Protein AF-A0A2T0QIM7-F1 (afdb_monomer_lite)

Foldseek 3Di:
DVVVVVVVVVCVVVVVVVVVCVVPPVLLVLLLLLLVLLLLLLVLLDDPDPPPDLPVVPVSVVSLVVSVVSLVVSVVVLVVQCPDPVCVVDPCVVSSVLSVQSSVLSVQLSVLSVQLSVLCVVCVPPDDPLLVVLLNVLSVVLSVLSNQLSVLSNDVVRFRDQGDQDDRPPPPQDPSSVSNVVSSNSSSVSSNSNDTDDPPDPPPPPPDPPDDD

Sequence (213 aa):
RDRLVGILLGVGVATFVQMSFWREGEGDVLRQKLATMLRAIAAQLRAPEVGSDERDVLPYAQRQLQAWAVLADCEATLSRVALEPGWQEAEQSQLTLHAQTVLAQGREIMLAGDALHKALVAQAGSSSPQAVGAARAAQVEAYAEVNRYADELAVSPPEAHAPQLIGIAAQAVEPADQPLIVAAEDLSRQVAGLPDWRIEAPVTTSSSQAVRT

Structure (mmCIF, N/CA/C/O backbone):
data_AF-A0A2T0QIM7-F1
#
_entry.id   AF-A0A2T0QIM7-F1
#
loop_
_atom_site.group_PDB
_atom_site.id
_atom_site.type_symbol
_atom_site.label_atom_id
_atom_site.label_alt_id
_atom_site.label_comp_id
_atom_site.label_asym_id
_atom_site.label_entity_id
_atom_site.label_seq_id
_atom_site.pdbx_PDB_ins_code
_atom_site.Cartn_x
_atom_site.Cartn_y
_atom_site.Cartn_z
_atom_site.occupancy
_atom_site.B_iso_or_equiv
_atom_site.auth_seq_id
_atom_site.auth_comp_id
_atom_site.auth_asym_id
_atom_site.auth_atom_id
_atom_site.pdbx_PDB_model_num
ATOM 1 N N . ARG A 1 1 ? 37.309 -4.282 -46.871 1.00 53.34 1 ARG A N 1
ATOM 2 C CA . ARG A 1 1 ? 36.735 -5.318 -45.979 1.00 53.34 1 ARG A CA 1
ATOM 3 C C . ARG A 1 1 ? 36.927 -4.955 -44.505 1.00 53.34 1 ARG A C 1
ATOM 5 O O . ARG A 1 1 ? 35.949 -4.996 -43.777 1.00 53.34 1 ARG A O 1
ATOM 12 N N . ASP A 1 2 ? 38.102 -4.472 -44.092 1.00 54.69 2 ASP A N 1
ATOM 13 C CA . ASP A 1 2 ? 38.390 -4.196 -42.667 1.00 54.69 2 ASP A CA 1
ATOM 14 C C . ASP A 1 2 ? 37.615 -3.018 -42.050 1.00 54.69 2 ASP A C 1
ATOM 16 O O . ASP A 1 2 ? 37.349 -3.009 -40.854 1.00 54.69 2 ASP A O 1
ATOM 20 N N . ARG A 1 3 ? 37.148 -2.055 -42.856 1.00 45.59 3 ARG A N 1
ATOM 21 C CA . ARG A 1 3 ? 36.317 -0.938 -42.359 1.00 45.59 3 ARG A CA 1
ATOM 22 C C . ARG A 1 3 ? 34.852 -1.310 -42.102 1.00 45.59 3 ARG A C 1
ATOM 24 O O . ARG A 1 3 ? 34.207 -0.687 -41.272 1.00 45.59 3 ARG A O 1
ATOM 31 N N . LEU A 1 4 ? 34.343 -2.340 -42.782 1.00 52.44 4 LEU A N 1
ATOM 32 C CA . LEU A 1 4 ? 32.974 -2.843 -42.600 1.00 52.44 4 LEU A CA 1
ATOM 33 C C . LEU A 1 4 ? 32.842 -3.655 -41.305 1.00 52.44 4 LEU A C 1
ATOM 35 O O . LEU A 1 4 ? 31.833 -3.551 -40.617 1.00 52.44 4 LEU A O 1
ATOM 39 N N . VAL A 1 5 ? 33.890 -4.404 -40.942 1.00 53.31 5 VAL A N 1
ATOM 40 C CA . VAL A 1 5 ? 33.940 -5.176 -39.690 1.00 53.31 5 VAL A CA 1
ATOM 41 C C . VAL A 1 5 ? 34.004 -4.243 -38.478 1.00 53.31 5 VAL A C 1
ATOM 43 O O . VAL A 1 5 ? 33.324 -4.498 -37.494 1.00 53.31 5 VAL A O 1
ATOM 46 N N . GLY A 1 6 ? 34.729 -3.120 -38.569 1.00 48.94 6 GLY A N 1
ATOM 47 C CA . GLY A 1 6 ? 34.763 -2.108 -37.506 1.00 48.94 6 GLY A CA 1
ATOM 48 C C . GLY A 1 6 ? 33.415 -1.418 -37.260 1.00 48.94 6 GLY A C 1
A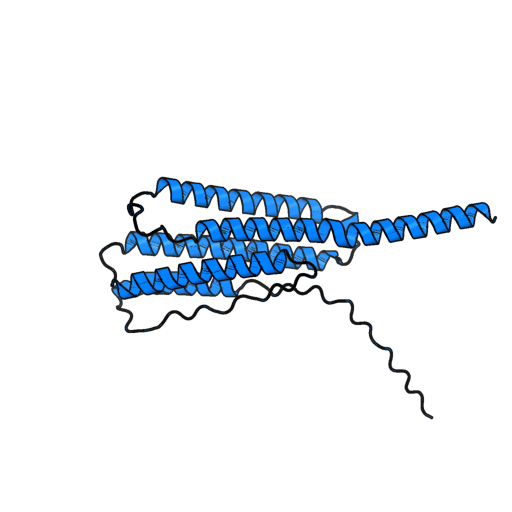TOM 49 O O . GLY A 1 6 ? 33.078 -1.140 -36.115 1.00 48.94 6 GLY A O 1
ATOM 50 N N . ILE A 1 7 ? 32.613 -1.198 -38.308 1.00 57.47 7 ILE A N 1
ATOM 51 C CA . ILE A 1 7 ? 31.260 -0.632 -38.173 1.00 57.47 7 ILE A CA 1
ATOM 52 C C . ILE A 1 7 ? 30.297 -1.675 -37.599 1.00 57.47 7 ILE A C 1
ATOM 54 O O . ILE A 1 7 ? 29.549 -1.354 -36.687 1.00 57.47 7 ILE A O 1
ATOM 58 N N . LEU A 1 8 ? 30.343 -2.929 -38.061 1.00 53.31 8 LEU A N 1
ATOM 59 C CA . LEU A 1 8 ? 29.499 -3.999 -37.514 1.00 53.31 8 LEU A CA 1
ATOM 60 C C . LEU A 1 8 ? 29.830 -4.318 -36.050 1.00 53.31 8 LEU A C 1
ATOM 62 O O . LEU A 1 8 ? 28.924 -4.541 -35.255 1.00 53.31 8 LEU A O 1
ATOM 66 N N . LEU A 1 9 ? 31.111 -4.292 -35.676 1.00 54.75 9 LEU A N 1
ATOM 67 C CA . LEU A 1 9 ? 31.553 -4.513 -34.299 1.00 54.75 9 LEU A CA 1
ATOM 68 C C . LEU A 1 9 ? 31.255 -3.293 -33.414 1.00 54.75 9 LEU A C 1
ATOM 70 O O . LEU A 1 9 ? 30.855 -3.459 -32.269 1.00 54.75 9 LEU A O 1
ATOM 74 N N . GLY A 1 10 ? 31.349 -2.077 -33.962 1.00 48.72 10 GLY A N 1
ATOM 75 C CA . GLY A 1 10 ? 30.918 -0.848 -33.293 1.00 48.72 10 GLY A CA 1
ATOM 76 C C . GLY A 1 10 ? 29.405 -0.780 -33.073 1.00 48.72 10 GLY A C 1
ATOM 77 O O . GLY A 1 10 ? 28.980 -0.399 -31.990 1.00 48.72 10 GLY A O 1
ATOM 78 N N . VAL A 1 11 ? 28.596 -1.213 -34.047 1.00 58.47 11 VAL A N 1
ATOM 79 C CA . VAL A 1 11 ? 27.138 -1.349 -33.902 1.00 58.47 11 VAL A CA 1
ATOM 80 C C . VAL A 1 11 ? 26.813 -2.454 -32.901 1.00 58.47 11 VAL A C 1
ATOM 82 O O . VAL A 1 11 ? 26.030 -2.212 -32.001 1.00 58.47 11 VAL A O 1
ATOM 85 N N . GLY A 1 12 ? 27.471 -3.615 -32.959 1.00 48.66 12 GLY A N 1
ATOM 86 C CA . GLY A 1 12 ? 27.267 -4.690 -31.983 1.00 48.66 12 GLY A CA 1
ATOM 87 C C . GLY A 1 12 ? 27.589 -4.269 -30.546 1.00 48.66 12 GLY A C 1
ATOM 88 O O . GLY A 1 12 ? 26.797 -4.524 -29.647 1.00 48.66 12 GLY A O 1
ATOM 89 N N . VAL A 1 13 ? 28.705 -3.566 -30.325 1.00 53.03 13 VAL A N 1
ATOM 90 C CA . VAL A 1 13 ? 29.086 -3.050 -28.999 1.00 53.03 13 VAL A CA 1
ATOM 91 C C . VAL A 1 13 ? 28.184 -1.892 -28.569 1.00 53.03 13 VAL A C 1
ATOM 93 O O . VAL A 1 13 ? 27.790 -1.849 -27.410 1.00 53.03 13 VAL A O 1
ATOM 96 N N . ALA A 1 14 ? 27.798 -0.986 -29.471 1.00 51.44 14 ALA A N 1
ATOM 97 C CA . ALA A 1 14 ? 26.870 0.098 -29.155 1.00 51.44 14 ALA A CA 1
ATOM 98 C C . ALA A 1 14 ? 25.470 -0.431 -28.825 1.00 51.44 14 ALA A C 1
ATOM 100 O O . ALA A 1 14 ? 24.891 0.024 -27.850 1.00 51.44 14 ALA A O 1
ATOM 101 N N . THR A 1 15 ? 24.964 -1.426 -29.560 1.00 50.41 15 THR A N 1
ATOM 102 C CA . THR A 1 15 ? 23.695 -2.112 -29.277 1.00 50.41 15 THR A CA 1
ATOM 103 C C . THR A 1 15 ? 23.776 -2.925 -27.988 1.00 50.41 15 THR A C 1
ATOM 105 O O . THR A 1 15 ? 22.819 -2.926 -27.226 1.00 50.41 15 THR A O 1
ATOM 108 N N . PHE A 1 16 ? 24.916 -3.550 -27.680 1.00 49.59 16 PHE A N 1
ATOM 109 C CA . PHE A 1 16 ? 25.125 -4.257 -26.412 1.00 49.59 16 PHE A CA 1
ATOM 110 C C . PHE A 1 16 ? 25.183 -3.290 -25.220 1.00 49.59 16 PHE A C 1
ATOM 112 O O . PHE A 1 16 ? 24.566 -3.538 -24.192 1.00 49.59 16 PHE A O 1
ATOM 119 N N . VAL A 1 17 ? 25.855 -2.144 -25.367 1.00 51.44 17 VAL A N 1
ATOM 120 C CA . VAL A 1 17 ? 25.883 -1.076 -24.354 1.00 51.44 17 VAL A CA 1
ATOM 121 C C . VAL A 1 17 ? 24.509 -0.419 -24.213 1.00 51.44 17 VAL A C 1
ATOM 123 O O . VAL A 1 17 ? 24.096 -0.163 -23.089 1.00 51.44 17 VAL A O 1
ATOM 126 N N . GLN A 1 18 ? 23.774 -0.199 -25.309 1.00 40.97 18 GLN A N 1
ATOM 127 C CA . GLN A 1 18 ? 22.394 0.295 -25.269 1.00 40.97 18 GLN A CA 1
ATOM 128 C C . GLN A 1 18 ? 21.465 -0.706 -24.585 1.00 40.97 18 GLN A C 1
ATOM 130 O O . GLN A 1 18 ? 20.718 -0.301 -23.710 1.00 40.97 18 GLN A O 1
ATOM 135 N N . MET A 1 19 ? 21.548 -2.000 -24.899 1.00 45.31 19 MET A N 1
ATOM 136 C CA . MET A 1 19 ? 20.750 -3.036 -24.233 1.00 45.31 19 MET A CA 1
ATOM 137 C C . MET A 1 19 ? 21.086 -3.173 -22.745 1.00 45.31 19 MET A C 1
ATOM 139 O O . MET A 1 19 ? 20.172 -3.367 -21.950 1.00 45.31 19 MET A O 1
ATOM 143 N N . SER A 1 20 ? 22.356 -3.040 -22.350 1.00 43.09 20 SER A N 1
ATOM 144 C CA . SER A 1 20 ? 22.755 -3.107 -20.938 1.00 43.09 20 SER A CA 1
ATOM 145 C C . SER A 1 20 ? 22.372 -1.841 -20.161 1.00 43.09 20 SER A C 1
ATOM 147 O O . SER A 1 20 ? 21.786 -1.941 -19.093 1.00 43.09 20 SER A O 1
ATOM 149 N N . PHE A 1 21 ? 22.582 -0.637 -20.709 1.00 42.34 21 PHE A N 1
ATOM 150 C CA . PHE A 1 21 ? 22.155 0.606 -20.044 1.00 42.34 21 PHE A CA 1
ATOM 151 C C . PHE A 1 21 ? 20.626 0.799 -20.026 1.00 42.34 21 PHE A C 1
ATOM 153 O O . PHE A 1 21 ? 20.114 1.454 -19.121 1.00 42.34 21 PHE A O 1
ATOM 160 N N . TRP A 1 22 ? 19.890 0.218 -20.982 1.00 44.47 22 TRP A N 1
ATOM 161 C CA . TRP A 1 22 ? 18.420 0.215 -21.010 1.00 44.47 22 TRP A CA 1
ATOM 162 C C . TRP A 1 22 ? 17.822 -0.863 -20.083 1.00 44.47 22 TRP A C 1
ATOM 164 O O . TRP A 1 22 ? 16.763 -0.635 -19.501 1.00 44.47 22 TRP A O 1
ATOM 174 N N . ARG A 1 23 ? 18.529 -1.992 -19.867 1.00 48.59 23 ARG A N 1
ATOM 175 C CA . ARG A 1 23 ? 18.193 -3.034 -18.866 1.00 48.59 23 ARG A CA 1
ATOM 176 C C . ARG A 1 23 ? 18.233 -2.510 -17.430 1.00 48.59 23 ARG A C 1
ATOM 178 O O . ARG A 1 23 ? 17.321 -2.809 -16.668 1.00 48.59 23 ARG A O 1
ATOM 185 N N . GLU A 1 24 ? 19.261 -1.745 -17.061 1.00 49.16 24 GLU A N 1
ATOM 186 C CA . GLU A 1 24 ? 19.384 -1.187 -15.706 1.00 49.16 24 GLU A CA 1
ATOM 187 C C . GLU A 1 24 ? 18.571 0.112 -15.507 1.00 49.16 24 GLU A C 1
ATOM 189 O O . GLU A 1 24 ? 18.096 0.375 -14.409 1.00 49.16 24 GLU A O 1
ATOM 194 N N . GLY A 1 25 ? 18.381 0.937 -16.545 1.00 53.25 25 GLY A N 1
ATOM 195 C CA . GLY A 1 25 ? 17.814 2.285 -16.393 1.00 53.25 25 GLY A CA 1
ATOM 196 C C . GLY A 1 25 ? 16.287 2.361 -16.260 1.00 53.25 25 GLY A C 1
ATOM 197 O O . GLY A 1 25 ? 15.783 3.093 -15.410 1.00 53.25 25 GLY A O 1
ATOM 198 N N . GLU A 1 26 ? 15.526 1.634 -17.084 1.00 54.19 26 GLU A N 1
ATOM 199 C CA . GLU A 1 26 ? 14.057 1.779 -17.124 1.00 54.19 26 GLU A CA 1
ATOM 200 C C . GLU A 1 26 ? 13.321 0.869 -16.138 1.00 54.19 26 GLU A C 1
ATOM 202 O O . GLU A 1 26 ? 12.303 1.274 -15.569 1.00 54.19 26 GLU A O 1
ATOM 207 N N . GLY A 1 27 ? 13.865 -0.321 -15.863 1.00 58.81 27 GLY A N 1
ATOM 208 C CA . GLY A 1 27 ? 13.376 -1.187 -14.791 1.00 58.81 27 GLY A CA 1
ATOM 209 C C . GLY A 1 27 ? 13.450 -0.485 -13.435 1.00 58.81 27 GLY A C 1
ATOM 210 O O . GLY A 1 27 ? 12.479 -0.495 -12.682 1.00 58.81 27 GLY A O 1
ATOM 211 N N . ASP A 1 28 ? 14.555 0.211 -13.160 1.00 64.88 28 ASP A N 1
ATOM 212 C CA . ASP A 1 28 ? 14.746 0.998 -11.939 1.00 64.88 28 ASP A CA 1
ATOM 213 C C . ASP A 1 28 ? 13.757 2.176 -11.858 1.00 64.88 28 ASP A C 1
ATOM 215 O O . ASP A 1 28 ? 13.189 2.436 -10.796 1.00 64.88 28 ASP A O 1
ATOM 219 N N . VAL A 1 29 ? 13.460 2.843 -12.981 1.00 69.75 29 VAL A N 1
ATOM 220 C CA . VAL A 1 29 ? 12.447 3.915 -13.042 1.00 69.75 29 VAL A CA 1
ATOM 221 C C . VAL A 1 29 ? 11.037 3.379 -12.779 1.00 69.75 29 VAL A C 1
ATOM 223 O O . VAL A 1 29 ? 10.271 4.009 -12.041 1.00 69.75 29 VAL A O 1
ATOM 226 N N . LEU A 1 30 ? 10.682 2.216 -13.336 1.00 70.94 30 LEU A N 1
ATOM 227 C CA . LEU A 1 30 ? 9.398 1.567 -13.068 1.00 70.94 30 LEU A CA 1
ATOM 228 C C . LEU A 1 30 ? 9.294 1.154 -11.594 1.00 70.94 30 LEU A C 1
ATOM 230 O O . LEU A 1 30 ? 8.288 1.460 -10.953 1.00 70.94 30 LEU A O 1
ATOM 234 N N . ARG A 1 31 ? 10.343 0.544 -11.024 1.00 73.50 31 ARG A N 1
ATOM 235 C CA . ARG A 1 31 ? 10.396 0.192 -9.594 1.00 73.50 31 ARG A CA 1
ATOM 236 C C . ARG A 1 31 ? 10.256 1.423 -8.702 1.00 73.50 31 ARG A C 1
ATOM 238 O O . ARG A 1 31 ? 9.455 1.412 -7.772 1.00 73.50 31 ARG A O 1
ATOM 245 N N . GLN A 1 32 ? 10.941 2.519 -9.023 1.00 76.62 32 GLN A N 1
ATOM 246 C CA . GLN A 1 32 ? 10.846 3.768 -8.265 1.00 76.62 32 GLN A CA 1
ATOM 247 C C . GLN A 1 32 ? 9.443 4.391 -8.333 1.00 76.62 32 GLN A C 1
ATOM 249 O O . GLN A 1 32 ? 8.957 4.956 -7.344 1.00 76.62 32 GLN A O 1
ATOM 254 N N . LYS A 1 33 ? 8.761 4.266 -9.479 1.00 76.62 33 LYS A N 1
ATOM 255 C CA . LYS A 1 33 ? 7.355 4.667 -9.628 1.00 76.62 33 LYS A CA 1
ATOM 256 C C . LYS A 1 33 ? 6.428 3.801 -8.776 1.00 76.62 33 LYS A C 1
ATOM 258 O O . LYS A 1 33 ? 5.606 4.354 -8.048 1.00 76.62 33 LYS A O 1
ATOM 263 N N . LEU A 1 34 ? 6.604 2.479 -8.793 1.00 76.50 34 LEU A N 1
ATOM 264 C CA . LEU A 1 34 ? 5.839 1.560 -7.943 1.00 76.50 34 LEU A CA 1
ATOM 265 C C . LEU A 1 34 ? 6.066 1.845 -6.451 1.00 76.50 34 LEU A C 1
ATOM 267 O O . LEU A 1 34 ? 5.108 1.947 -5.691 1.00 76.50 34 LEU A O 1
ATOM 271 N N . ALA A 1 35 ? 7.311 2.069 -6.033 1.00 82.06 35 ALA A N 1
ATOM 272 C CA . ALA A 1 35 ? 7.638 2.433 -4.658 1.00 82.06 35 ALA A CA 1
ATOM 273 C C . ALA A 1 35 ? 6.985 3.764 -4.245 1.00 82.06 35 ALA A C 1
ATOM 275 O O . ALA A 1 35 ? 6.444 3.891 -3.149 1.00 82.06 35 ALA A O 1
ATOM 276 N N . THR A 1 36 ? 6.989 4.768 -5.126 1.00 80.12 36 THR A N 1
ATOM 277 C CA . THR A 1 36 ? 6.294 6.046 -4.884 1.00 80.12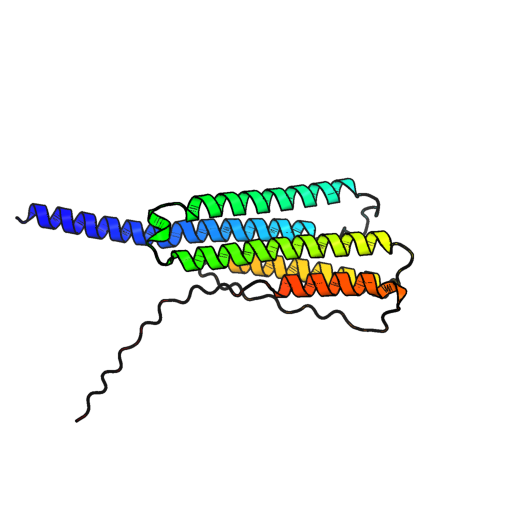 36 THR A CA 1
ATOM 278 C C . THR A 1 36 ? 4.784 5.856 -4.719 1.00 80.12 36 THR A C 1
ATOM 280 O O . THR A 1 36 ? 4.185 6.445 -3.820 1.00 80.12 36 THR A O 1
ATOM 283 N N . MET A 1 37 ? 4.172 5.007 -5.543 1.00 83.31 37 MET A N 1
ATOM 284 C CA . MET A 1 37 ? 2.753 4.664 -5.445 1.00 83.31 37 MET A CA 1
ATOM 285 C C . MET A 1 37 ? 2.424 3.962 -4.124 1.00 83.31 37 MET A C 1
ATOM 287 O O . MET A 1 37 ? 1.493 4.368 -3.435 1.00 83.31 37 MET A O 1
ATOM 291 N N . LEU A 1 38 ? 3.223 2.971 -3.722 1.00 79.88 38 LEU A N 1
ATOM 292 C CA . LEU A 1 38 ? 3.041 2.270 -2.451 1.00 79.88 38 LEU A CA 1
ATOM 293 C C . LEU A 1 38 ? 3.195 3.208 -1.250 1.00 79.88 38 LEU A C 1
ATOM 295 O O . LEU A 1 38 ? 2.400 3.132 -0.318 1.00 79.88 38 LEU A O 1
ATOM 299 N N . ARG A 1 39 ? 4.134 4.164 -1.293 1.00 80.38 39 ARG A N 1
ATOM 300 C CA . ARG A 1 39 ? 4.240 5.216 -0.266 1.00 80.38 39 ARG A CA 1
ATOM 301 C C . ARG A 1 39 ? 3.000 6.112 -0.221 1.00 80.38 39 ARG A C 1
ATOM 303 O O . ARG A 1 39 ? 2.573 6.498 0.865 1.00 80.38 39 ARG A O 1
ATOM 310 N N . ALA A 1 40 ? 2.396 6.428 -1.368 1.00 75.56 40 ALA A N 1
ATOM 311 C CA . ALA A 1 40 ? 1.140 7.179 -1.413 1.00 75.56 40 ALA A CA 1
ATOM 312 C C . ALA A 1 40 ? -0.029 6.378 -0.805 1.00 75.56 40 ALA A C 1
ATOM 314 O O . ALA A 1 40 ? -0.820 6.938 -0.046 1.00 75.56 40 ALA A O 1
ATOM 315 N N . ILE A 1 41 ? -0.093 5.068 -1.069 1.00 78.06 41 ILE A N 1
ATOM 316 C CA . ILE A 1 41 ? -1.070 4.153 -0.459 1.00 78.06 41 ILE A CA 1
ATOM 317 C C . ILE A 1 41 ? -0.848 4.068 1.058 1.00 78.06 41 ILE A C 1
ATOM 319 O O . ILE A 1 41 ? -1.787 4.245 1.833 1.00 78.06 41 ILE A O 1
ATOM 323 N N . ALA A 1 42 ? 0.395 3.894 1.513 1.00 78.94 42 ALA A N 1
ATOM 324 C CA . ALA A 1 42 ? 0.720 3.893 2.936 1.00 78.94 42 ALA A CA 1
ATOM 325 C C . ALA A 1 42 ? 0.314 5.222 3.600 1.00 78.94 42 ALA A C 1
ATOM 327 O O . ALA A 1 42 ? -0.337 5.226 4.640 1.00 78.94 42 ALA A O 1
ATOM 328 N N . ALA A 1 43 ? 0.588 6.371 2.979 1.00 76.75 43 ALA A N 1
ATOM 329 C CA . ALA A 1 43 ? 0.180 7.671 3.515 1.00 76.75 43 ALA A CA 1
ATOM 330 C C . ALA A 1 43 ? -1.346 7.810 3.724 1.00 76.75 43 ALA A C 1
ATOM 332 O O . ALA A 1 43 ? -1.773 8.567 4.603 1.00 76.75 43 ALA A O 1
ATOM 333 N N . GLN A 1 44 ? -2.164 7.071 2.963 1.00 74.44 44 GLN A N 1
ATOM 334 C CA . GLN A 1 44 ? -3.610 6.964 3.180 1.00 74.44 44 GLN A CA 1
ATOM 335 C C . GLN A 1 44 ? -3.956 6.071 4.383 1.00 74.44 44 GLN A C 1
ATOM 337 O O . GLN A 1 44 ? -4.876 6.397 5.131 1.00 74.44 44 GLN A O 1
ATOM 342 N N . LEU A 1 45 ? -3.215 4.978 4.592 1.00 73.19 45 LEU A N 1
ATOM 343 C CA . LEU A 1 45 ? -3.372 4.084 5.747 1.00 73.19 45 LEU A CA 1
ATOM 344 C C . LEU A 1 45 ? -2.907 4.716 7.065 1.00 73.19 45 LEU A C 1
ATOM 346 O O . LEU A 1 45 ? -3.215 4.191 8.129 1.00 73.19 45 LEU A O 1
ATOM 350 N N . ARG A 1 46 ? -2.177 5.838 7.026 1.00 74.88 46 ARG A N 1
ATOM 351 C CA . ARG A 1 46 ? -1.695 6.516 8.233 1.00 74.88 46 ARG A CA 1
ATOM 352 C C . ARG A 1 46 ? -2.859 6.882 9.160 1.00 74.88 46 ARG A C 1
ATOM 354 O O . ARG A 1 46 ? -3.689 7.732 8.821 1.00 74.88 46 ARG A O 1
ATOM 361 N N . ALA A 1 47 ? -2.854 6.285 10.351 1.00 62.97 47 ALA A N 1
ATOM 362 C CA . ALA A 1 47 ? -3.803 6.591 11.411 1.00 62.97 47 ALA A CA 1
ATOM 363 C C . ALA A 1 47 ? -3.792 8.101 11.739 1.00 62.97 47 ALA A C 1
ATOM 365 O O . ALA A 1 47 ? -2.718 8.713 11.736 1.00 62.97 47 ALA A O 1
ATOM 366 N N . PRO A 1 48 ? -4.953 8.721 12.027 1.00 60.41 48 PRO A N 1
ATOM 367 C CA . PRO A 1 48 ? -4.998 10.103 12.488 1.00 60.41 48 PRO A CA 1
ATOM 368 C C . PRO A 1 48 ? -4.183 10.249 13.781 1.00 60.41 48 PRO A C 1
ATOM 370 O O . PRO A 1 48 ? -4.352 9.458 14.716 1.00 60.41 48 PRO A O 1
ATOM 373 N N . GLU A 1 49 ? -3.291 11.242 13.817 1.00 53.03 49 GLU A N 1
ATOM 374 C CA . GLU A 1 49 ? -2.508 11.584 15.006 1.00 53.03 49 GLU A CA 1
ATOM 375 C C . GLU A 1 49 ? -3.460 11.872 16.177 1.00 53.03 49 GLU A C 1
ATOM 377 O O . GLU A 1 49 ? -4.512 12.496 16.009 1.00 53.03 49 GLU A O 1
ATOM 382 N N . VAL A 1 50 ? -3.107 11.397 17.372 1.00 43.25 50 VAL A N 1
ATOM 383 C CA . VAL A 1 50 ? -3.912 11.576 18.587 1.00 43.25 50 VAL A CA 1
ATOM 384 C C . VAL A 1 50 ? -4.061 13.079 18.861 1.00 43.25 50 VAL A C 1
ATOM 386 O O . VAL A 1 50 ? -3.127 13.720 19.334 1.00 43.25 50 VAL A O 1
ATOM 389 N N . GLY A 1 51 ? -5.222 13.648 18.519 1.00 47.69 51 GLY A N 1
ATOM 390 C CA . GLY A 1 51 ? -5.511 15.082 18.643 1.00 47.69 51 GLY A CA 1
ATOM 391 C C . GLY A 1 51 ? -6.159 15.731 17.414 1.00 47.69 51 GLY A C 1
ATOM 392 O O . GLY A 1 51 ? -6.658 16.847 17.537 1.00 47.69 51 GLY A O 1
ATOM 393 N N . SER A 1 52 ? -6.202 15.064 16.254 1.00 49.62 52 SER A N 1
ATOM 394 C CA . SER A 1 52 ? -7.066 15.495 15.146 1.00 49.62 52 SER A CA 1
ATOM 395 C C . SER A 1 52 ? -8.510 15.101 15.450 1.00 49.62 52 SER A C 1
ATOM 397 O O . SER A 1 52 ? -8.782 13.920 15.674 1.00 49.62 52 SER A O 1
ATOM 399 N N . ASP A 1 53 ? -9.414 16.078 15.480 1.00 47.88 53 ASP A N 1
ATOM 400 C CA . ASP A 1 53 ? -10.842 15.867 15.725 1.00 47.88 53 ASP A CA 1
ATOM 401 C C . ASP A 1 53 ? -11.368 14.808 14.729 1.00 47.88 53 ASP A C 1
ATOM 403 O O . ASP A 1 53 ? -11.104 14.902 13.529 1.00 47.88 53 ASP A O 1
ATOM 407 N N . GLU A 1 54 ? -12.114 13.797 15.196 1.00 51.59 54 GLU A N 1
ATOM 408 C CA . GLU A 1 54 ? -12.663 12.675 14.391 1.00 51.59 54 GLU A CA 1
ATOM 409 C C . GLU A 1 54 ? -13.584 13.121 13.228 1.00 51.59 54 GLU A C 1
ATOM 411 O O . GLU A 1 54 ? -14.140 12.302 12.499 1.00 51.59 54 GLU A O 1
ATOM 416 N N . ARG A 1 55 ? -13.746 14.434 13.032 1.00 50.72 55 ARG A N 1
ATOM 417 C CA . ARG A 1 55 ? -14.611 15.094 12.051 1.00 50.72 55 ARG A CA 1
ATOM 418 C C . ARG A 1 55 ? -13.889 15.613 10.810 1.00 50.72 55 ARG A C 1
ATOM 420 O O . ARG A 1 55 ? -14.543 16.153 9.918 1.00 50.72 55 ARG A O 1
ATOM 427 N N . ASP A 1 56 ? -12.583 15.406 10.694 1.00 56.78 56 ASP A N 1
ATOM 428 C CA . ASP A 1 56 ? -11.801 15.793 9.518 1.00 56.78 56 ASP A CA 1
ATOM 429 C C . ASP A 1 56 ? -11.958 14.783 8.354 1.00 56.78 56 ASP A C 1
ATOM 431 O O . ASP A 1 56 ? -11.007 14.201 7.830 1.00 56.78 56 ASP A O 1
ATOM 435 N N . VAL A 1 57 ? -13.204 14.593 7.905 1.00 61.47 57 VAL A N 1
ATOM 436 C CA . VAL A 1 57 ? -13.580 13.751 6.749 1.00 61.47 57 VAL A CA 1
ATOM 437 C C . VAL A 1 57 ? -13.036 14.327 5.432 1.00 61.47 57 VAL A C 1
ATOM 439 O O . VAL A 1 57 ? -12.656 13.589 4.523 1.00 61.47 57 VAL A O 1
ATOM 442 N N . LEU A 1 58 ? -12.947 15.658 5.336 1.00 61.91 58 LEU A N 1
ATOM 443 C CA . LEU A 1 58 ? -12.449 16.377 4.157 1.00 61.91 58 LEU A CA 1
ATOM 444 C C . LEU A 1 58 ? -10.981 16.039 3.811 1.00 61.91 58 LEU A C 1
ATOM 446 O O . LEU A 1 58 ? -10.726 15.631 2.674 1.00 61.91 58 LEU A O 1
ATOM 450 N N . PRO A 1 59 ? -10.006 16.139 4.740 1.00 73.69 59 PRO A N 1
ATOM 451 C CA . PRO A 1 59 ? -8.620 15.770 4.446 1.00 73.69 59 PRO A CA 1
ATOM 452 C C . PRO A 1 59 ? -8.410 14.258 4.260 1.00 73.69 59 PRO A C 1
ATOM 454 O O . PRO A 1 59 ? -7.428 13.863 3.629 1.00 73.69 59 PRO A O 1
ATOM 457 N N . TYR A 1 60 ? -9.303 13.393 4.760 1.00 73.62 60 TYR A N 1
ATOM 458 C CA . TYR A 1 60 ? -9.272 11.962 4.428 1.00 73.62 60 TYR A CA 1
ATOM 459 C C . TYR A 1 60 ? -9.666 11.715 2.965 1.00 73.62 60 TYR A C 1
ATOM 461 O O . TYR A 1 60 ? -8.886 11.129 2.214 1.00 73.62 60 TYR A O 1
ATOM 469 N N . ALA A 1 61 ? -10.818 12.238 2.531 1.00 74.69 61 ALA A N 1
ATOM 470 C CA . ALA A 1 61 ? -11.296 12.085 1.157 1.00 74.69 61 ALA A CA 1
ATOM 471 C C . ALA A 1 61 ? -10.301 12.655 0.129 1.00 74.69 61 ALA A C 1
ATOM 473 O O . ALA A 1 61 ? -10.067 12.057 -0.921 1.00 74.69 61 ALA A O 1
ATOM 474 N N . GLN A 1 62 ? -9.651 13.781 0.445 1.00 76.06 62 GLN A N 1
ATOM 475 C CA . GLN A 1 62 ? -8.615 14.358 -0.412 1.00 76.06 62 GLN A CA 1
ATOM 476 C C . GLN A 1 62 ? -7.377 13.455 -0.534 1.00 76.06 62 GLN A C 1
ATOM 478 O O . GLN A 1 62 ? -6.878 13.263 -1.643 1.00 76.06 62 GLN A O 1
ATOM 483 N N . ARG A 1 63 ? -6.891 12.874 0.573 1.00 75.12 63 ARG A N 1
ATOM 484 C CA . ARG A 1 63 ? -5.767 11.919 0.543 1.00 75.12 63 ARG A CA 1
ATOM 485 C C . ARG A 1 63 ? -6.115 10.660 -0.245 1.00 75.12 63 ARG A C 1
ATOM 487 O O . ARG A 1 63 ? -5.305 10.201 -1.042 1.00 75.12 63 ARG A O 1
ATOM 494 N N . GLN A 1 64 ? -7.331 10.148 -0.075 1.00 78.94 64 GLN A N 1
ATOM 495 C CA . GLN A 1 64 ? -7.832 9.002 -0.831 1.00 78.94 64 GLN A CA 1
ATOM 496 C C . GLN A 1 64 ? -7.869 9.294 -2.338 1.00 78.94 64 GLN A C 1
ATOM 498 O O . GLN A 1 64 ? -7.367 8.499 -3.129 1.00 78.94 64 GLN A O 1
ATOM 503 N N . LEU A 1 65 ? -8.395 10.452 -2.750 1.00 76.50 65 LEU A N 1
ATOM 504 C CA . LEU A 1 65 ? -8.393 10.870 -4.158 1.00 76.50 65 LEU A CA 1
ATOM 505 C C . LEU A 1 65 ? -6.974 10.997 -4.727 1.00 76.50 65 LEU A C 1
ATOM 507 O O . LEU A 1 65 ? -6.726 10.570 -5.853 1.00 76.50 65 LEU A O 1
ATOM 511 N N . GLN A 1 66 ? -6.037 11.555 -3.956 1.00 78.00 66 GLN A N 1
ATOM 512 C CA . GLN A 1 66 ? -4.635 11.663 -4.367 1.00 78.00 66 GLN A CA 1
ATOM 513 C C . GLN A 1 66 ? -3.983 10.288 -4.551 1.00 78.00 66 GLN A C 1
ATOM 515 O O . GLN A 1 66 ? -3.317 10.072 -5.561 1.00 78.00 66 GLN A O 1
ATOM 520 N N . ALA A 1 67 ? -4.210 9.347 -3.632 1.00 74.25 67 ALA A N 1
ATOM 521 C CA . ALA A 1 67 ? -3.696 7.984 -3.753 1.00 74.25 67 ALA A CA 1
ATOM 522 C C . ALA A 1 67 ? -4.255 7.271 -5.002 1.00 74.25 67 ALA A C 1
ATOM 524 O O . ALA A 1 67 ? -3.489 6.683 -5.765 1.00 74.25 67 ALA A O 1
ATOM 525 N N . TRP A 1 68 ? -5.557 7.417 -5.285 1.00 79.31 68 TRP A N 1
ATOM 526 C CA . TRP A 1 68 ? -6.176 6.866 -6.500 1.00 79.31 68 TRP A CA 1
ATOM 527 C C . TRP A 1 68 ? -5.604 7.478 -7.781 1.00 79.31 68 TRP A C 1
ATOM 529 O O . TRP A 1 68 ? -5.386 6.765 -8.759 1.00 79.31 68 TRP A O 1
ATOM 539 N N . ALA A 1 69 ? -5.332 8.785 -7.779 1.00 75.44 69 ALA A N 1
ATOM 540 C CA . ALA A 1 69 ? -4.724 9.464 -8.919 1.00 75.44 69 ALA A CA 1
ATOM 541 C C . ALA A 1 69 ? -3.299 8.955 -9.199 1.00 75.44 69 ALA A C 1
ATOM 543 O O . ALA A 1 69 ? -2.950 8.725 -10.356 1.00 75.44 69 ALA A O 1
ATOM 544 N N . VAL A 1 70 ? -2.492 8.733 -8.155 1.00 76.94 70 VAL A N 1
ATOM 545 C CA . VAL A 1 70 ? -1.132 8.182 -8.290 1.00 76.94 70 VAL A CA 1
ATOM 546 C C . VAL A 1 70 ? -1.164 6.745 -8.816 1.00 76.94 70 VAL A C 1
ATOM 548 O O . VAL A 1 70 ? -0.362 6.401 -9.686 1.00 76.94 70 VAL A O 1
ATOM 551 N N . LEU A 1 71 ? -2.102 5.920 -8.341 1.00 78.06 71 LEU A N 1
ATOM 552 C CA . LEU A 1 71 ? -2.302 4.561 -8.850 1.00 78.06 71 LEU A CA 1
ATOM 553 C C . LEU A 1 71 ? -2.648 4.582 -10.346 1.00 78.06 71 LEU A C 1
ATOM 555 O O . LEU A 1 71 ? -1.985 3.911 -11.135 1.00 78.06 71 LEU A O 1
ATOM 559 N N . ALA A 1 72 ? -3.613 5.411 -10.754 1.00 73.62 72 ALA A N 1
ATOM 560 C CA . ALA A 1 72 ? -4.014 5.534 -12.156 1.00 73.62 72 ALA A CA 1
ATOM 561 C C . ALA A 1 72 ? -2.875 6.037 -13.068 1.00 73.62 72 ALA A C 1
ATOM 563 O O . ALA A 1 72 ? -2.721 5.542 -14.186 1.00 73.62 72 ALA A O 1
ATOM 564 N N . ASP A 1 73 ? -2.043 6.979 -12.604 1.00 75.69 73 ASP A N 1
ATOM 565 C CA . ASP A 1 73 ? -0.860 7.439 -13.353 1.00 75.69 73 ASP A CA 1
ATOM 566 C C . ASP A 1 73 ? 0.176 6.317 -13.547 1.00 75.69 73 ASP A C 1
ATOM 568 O O . ASP A 1 73 ? 0.774 6.178 -14.623 1.00 75.69 73 ASP A O 1
ATOM 572 N N . CYS A 1 74 ? 0.362 5.473 -12.528 1.00 74.50 74 CYS A N 1
ATOM 573 C CA . CYS A 1 74 ? 1.247 4.315 -12.614 1.00 74.50 74 CYS A CA 1
ATOM 574 C C . CYS A 1 74 ? 0.716 3.267 -13.602 1.00 74.50 74 CYS A C 1
ATOM 576 O O . CYS A 1 74 ? 1.483 2.792 -14.441 1.00 74.50 74 CYS A O 1
ATOM 578 N N . GLU A 1 75 ? -0.586 2.966 -13.578 1.00 80.50 75 GLU A N 1
ATOM 579 C CA . GLU A 1 75 ? -1.231 2.056 -14.539 1.00 80.50 75 GLU A CA 1
ATOM 580 C C . GLU A 1 75 ? -1.124 2.568 -15.981 1.00 80.50 75 GLU A C 1
ATOM 582 O O . GLU A 1 75 ? -0.776 1.812 -16.894 1.00 80.50 75 GLU A O 1
ATOM 587 N N . ALA A 1 76 ? -1.369 3.863 -16.197 1.00 78.00 76 ALA A N 1
ATOM 588 C CA . ALA A 1 76 ? -1.243 4.490 -17.509 1.00 78.00 76 ALA A CA 1
ATOM 589 C C . ALA A 1 76 ? 0.207 4.461 -18.014 1.00 78.00 76 ALA A C 1
ATOM 591 O O . ALA A 1 76 ? 0.462 4.179 -19.188 1.00 78.00 76 ALA A O 1
ATOM 592 N N . THR A 1 77 ? 1.172 4.712 -17.123 1.00 75.12 77 THR A N 1
ATOM 593 C CA . THR A 1 77 ? 2.598 4.634 -17.455 1.00 75.12 77 THR A CA 1
ATOM 594 C C . THR A 1 77 ? 2.998 3.214 -17.842 1.00 75.12 77 THR A C 1
ATOM 596 O O . THR A 1 77 ? 3.625 3.042 -18.884 1.00 75.12 77 THR A O 1
ATOM 599 N N . LEU A 1 78 ? 2.595 2.207 -17.063 1.00 76.62 78 LEU A N 1
ATOM 600 C CA . LEU A 1 78 ? 2.890 0.807 -17.362 1.00 76.62 78 LEU A CA 1
ATOM 601 C C . LEU A 1 78 ? 2.252 0.362 -18.679 1.00 76.62 78 LEU A C 1
ATOM 603 O O . LEU A 1 78 ? 2.908 -0.298 -19.478 1.00 76.62 78 LEU A O 1
ATOM 607 N N . SER A 1 79 ? 1.002 0.754 -18.933 1.00 77.81 79 SER A N 1
ATOM 608 C CA . SER A 1 79 ? 0.293 0.409 -20.172 1.00 77.81 79 SER A CA 1
ATOM 609 C C . SER A 1 79 ? 1.005 0.964 -21.403 1.00 77.81 79 SER A C 1
ATOM 611 O O . SER A 1 79 ? 1.116 0.279 -22.413 1.00 77.81 79 SER A O 1
ATOM 613 N N . ARG A 1 80 ? 1.528 2.192 -21.315 1.00 77.56 80 ARG A N 1
ATOM 614 C CA . ARG A 1 80 ? 2.320 2.804 -22.386 1.00 77.56 80 ARG A CA 1
ATOM 615 C C . ARG A 1 80 ? 3.625 2.046 -22.630 1.00 77.56 80 ARG A C 1
ATOM 617 O O . ARG A 1 80 ? 3.901 1.727 -23.777 1.00 77.56 80 ARG A O 1
ATOM 624 N N . VAL A 1 81 ? 4.372 1.729 -21.571 1.00 72.50 81 VAL A N 1
ATOM 625 C CA . VAL A 1 81 ? 5.655 1.006 -21.660 1.00 72.50 81 VAL A CA 1
ATOM 626 C C . VAL A 1 81 ? 5.459 -0.414 -22.207 1.00 72.50 81 VAL A C 1
ATOM 628 O O . VAL A 1 81 ? 6.191 -0.848 -23.088 1.00 72.50 81 VAL A O 1
ATOM 631 N N . ALA A 1 82 ? 4.409 -1.119 -21.778 1.00 73.00 82 ALA A N 1
ATOM 632 C CA . ALA A 1 82 ? 4.101 -2.474 -22.244 1.00 73.00 82 ALA A CA 1
ATOM 633 C C . ALA A 1 82 ? 3.732 -2.559 -23.742 1.00 73.00 82 ALA A C 1
ATOM 635 O O . ALA A 1 82 ? 3.766 -3.645 -24.331 1.00 73.00 82 ALA A O 1
ATOM 636 N N . LEU A 1 83 ? 3.356 -1.429 -24.350 1.00 71.00 83 LEU A N 1
ATOM 637 C CA . LEU A 1 83 ? 3.048 -1.309 -25.776 1.00 71.00 83 LEU A CA 1
ATOM 638 C C . LEU A 1 83 ? 4.263 -0.876 -26.614 1.00 71.00 83 LEU A C 1
ATOM 640 O O . LEU A 1 83 ? 4.150 -0.808 -27.840 1.00 71.00 83 LEU A O 1
ATOM 644 N N . GLU A 1 84 ? 5.413 -0.585 -25.999 1.00 72.94 84 GLU A N 1
ATOM 645 C CA . GLU A 1 84 ? 6.617 -0.217 -26.741 1.00 72.94 84 GLU A CA 1
ATOM 646 C C . GLU A 1 84 ? 7.224 -1.455 -27.435 1.00 72.94 84 GLU A C 1
ATOM 648 O O . GLU A 1 84 ? 7.440 -2.483 -26.790 1.00 72.94 84 GLU A O 1
ATOM 653 N N . PRO A 1 85 ? 7.530 -1.398 -28.748 1.00 58.78 85 PRO A N 1
ATOM 654 C CA . PRO A 1 85 ? 7.996 -2.567 -29.504 1.00 58.78 85 PRO A CA 1
ATOM 655 C C . PRO A 1 85 ? 9.271 -3.209 -28.938 1.00 58.78 85 PRO A C 1
ATOM 657 O O . PRO A 1 85 ? 9.395 -4.428 -28.929 1.00 58.78 85 PRO A O 1
ATOM 660 N N . GLY A 1 86 ? 10.191 -2.394 -28.409 1.00 61.62 86 GLY A N 1
ATOM 661 C CA . GLY A 1 86 ? 11.429 -2.876 -27.784 1.00 61.62 86 GLY A CA 1
ATOM 662 C C . GLY A 1 86 ? 11.226 -3.542 -26.418 1.00 61.62 86 GLY A C 1
ATOM 663 O O . GLY A 1 86 ? 12.122 -4.235 -25.941 1.00 61.62 86 GLY A O 1
ATOM 664 N N . TRP A 1 87 ? 10.055 -3.364 -25.798 1.00 64.06 87 TRP A N 1
ATOM 665 C CA . TRP A 1 87 ? 9.725 -3.926 -24.490 1.00 64.06 87 TRP A CA 1
ATOM 666 C C . TRP A 1 87 ? 9.234 -5.377 -24.589 1.00 64.06 87 TRP A C 1
ATOM 668 O O . TRP A 1 87 ? 9.606 -6.215 -23.769 1.00 64.06 87 TRP A O 1
ATOM 678 N N . GLN A 1 88 ? 8.436 -5.700 -25.616 1.00 58.41 88 GLN A N 1
ATOM 679 C CA . GLN A 1 88 ? 7.881 -7.051 -25.800 1.00 58.41 88 GLN A CA 1
ATOM 680 C C . GLN A 1 88 ? 8.907 -8.084 -26.281 1.00 58.41 88 GLN A C 1
ATOM 682 O O . GLN A 1 88 ? 8.731 -9.276 -26.042 1.00 58.41 88 GLN A O 1
ATOM 687 N N . GLU A 1 89 ? 9.977 -7.641 -26.939 1.00 59.31 89 GLU A N 1
ATOM 688 C CA . GLU A 1 89 ? 11.026 -8.523 -27.466 1.00 59.31 89 GLU A CA 1
ATOM 689 C C . GLU A 1 89 ? 12.066 -8.935 -26.400 1.00 59.31 89 GLU A C 1
ATOM 691 O O . GLU A 1 89 ? 12.886 -9.818 -26.652 1.00 59.31 89 GLU A O 1
ATOM 696 N N . ALA A 1 90 ? 12.029 -8.346 -25.197 1.00 57.41 90 ALA A N 1
ATOM 697 C CA . ALA A 1 90 ? 12.983 -8.594 -24.112 1.00 57.41 90 ALA A CA 1
ATOM 698 C C . ALA A 1 90 ? 12.395 -9.445 -22.957 1.00 57.41 90 ALA A C 1
ATOM 700 O O . ALA A 1 90 ? 11.181 -9.552 -22.791 1.00 57.41 90 ALA A O 1
ATOM 701 N N . GLU A 1 91 ? 13.258 -9.976 -22.072 1.00 57.12 91 GLU A N 1
ATOM 702 C CA . GLU A 1 91 ? 12.925 -10.636 -20.776 1.00 57.12 91 GLU A CA 1
ATOM 703 C C . GLU A 1 91 ? 12.031 -9.786 -19.830 1.00 57.12 91 GLU A C 1
ATOM 705 O O . GLU A 1 91 ? 11.629 -10.235 -18.758 1.00 57.12 91 GLU A O 1
ATOM 710 N N . GLN A 1 92 ? 11.677 -8.558 -20.221 1.00 64.44 92 GLN A N 1
ATOM 711 C CA . GLN A 1 92 ? 10.955 -7.561 -19.425 1.00 64.44 92 GLN A CA 1
ATOM 712 C C . GLN A 1 92 ? 9.449 -7.838 -19.272 1.00 64.44 92 GLN A C 1
ATOM 714 O O . GLN A 1 92 ? 8.774 -7.180 -18.479 1.00 64.44 92 GLN A O 1
ATOM 719 N N . SER A 1 93 ? 8.920 -8.861 -19.949 1.00 65.44 93 SER A N 1
ATOM 720 C CA . SER A 1 93 ? 7.549 -9.349 -19.740 1.00 65.44 93 SER A CA 1
ATOM 721 C C . SER A 1 93 ? 7.290 -9.799 -18.294 1.00 65.44 93 SER A C 1
ATOM 723 O O . SER A 1 93 ? 6.208 -9.547 -17.761 1.00 65.44 93 SER A O 1
ATOM 725 N N . GLN A 1 94 ? 8.288 -10.386 -17.620 1.00 71.12 94 GLN A N 1
ATOM 726 C CA . GLN A 1 94 ? 8.184 -10.761 -16.205 1.00 71.12 94 GLN A CA 1
ATOM 727 C C . GLN A 1 94 ? 8.073 -9.526 -15.302 1.00 71.12 94 GLN A C 1
ATOM 729 O O . GLN A 1 94 ? 7.213 -9.485 -14.426 1.00 71.12 94 GLN A O 1
ATOM 734 N N . LEU A 1 95 ? 8.865 -8.477 -15.558 1.00 72.62 95 LEU A N 1
ATOM 735 C CA . LEU A 1 95 ? 8.789 -7.215 -14.808 1.00 72.62 95 LEU A CA 1
ATOM 736 C C . LEU A 1 95 ? 7.418 -6.549 -14.959 1.00 72.62 95 LEU A C 1
ATOM 738 O O . LEU A 1 95 ? 6.876 -6.029 -13.985 1.00 72.62 95 LEU A O 1
ATOM 742 N N . THR A 1 96 ? 6.822 -6.604 -16.153 1.00 76.38 96 THR A N 1
ATOM 743 C CA . THR A 1 96 ? 5.451 -6.127 -16.371 1.00 76.38 96 THR A CA 1
ATOM 744 C C . THR A 1 96 ? 4.432 -6.934 -15.576 1.00 76.38 96 THR A C 1
ATOM 746 O O . THR A 1 96 ? 3.555 -6.333 -14.964 1.00 76.38 96 THR A O 1
ATOM 749 N N . LEU A 1 97 ? 4.548 -8.265 -15.537 1.00 78.69 97 LEU A N 1
ATOM 750 C CA . LEU A 1 97 ? 3.654 -9.119 -14.747 1.00 78.69 97 LEU A CA 1
ATOM 751 C C . LEU A 1 97 ? 3.770 -8.833 -13.245 1.00 78.69 97 LEU A C 1
ATOM 753 O O . LEU A 1 97 ? 2.750 -8.679 -12.570 1.00 78.69 97 LEU A O 1
ATOM 757 N N . HIS A 1 98 ? 4.991 -8.690 -12.723 1.00 78.75 98 HIS A N 1
ATOM 758 C CA . HIS A 1 98 ? 5.206 -8.316 -11.325 1.00 78.75 98 HIS A CA 1
ATOM 759 C C . HIS A 1 98 ? 4.623 -6.932 -11.023 1.00 78.75 98 HIS A C 1
ATOM 761 O O . HIS A 1 98 ? 3.888 -6.772 -10.051 1.00 78.75 98 HIS A O 1
ATOM 767 N N . ALA A 1 99 ? 4.867 -5.944 -11.886 1.00 79.88 99 ALA A N 1
ATOM 768 C CA . ALA A 1 99 ? 4.336 -4.597 -11.718 1.00 79.88 99 ALA A CA 1
ATOM 769 C C . ALA A 1 99 ? 2.798 -4.551 -11.790 1.00 79.88 99 ALA A C 1
ATOM 771 O O . ALA A 1 99 ? 2.174 -3.872 -10.977 1.00 79.88 99 ALA A O 1
ATOM 772 N N . GLN A 1 100 ? 2.174 -5.303 -12.703 1.00 83.62 100 GLN A N 1
ATOM 773 C CA . GLN A 1 100 ? 0.715 -5.449 -12.766 1.00 83.62 100 GLN A CA 1
ATOM 774 C C . GLN A 1 100 ? 0.154 -6.118 -11.508 1.00 83.62 100 GLN A C 1
ATOM 776 O O . GLN A 1 100 ? -0.881 -5.687 -11.006 1.00 83.62 100 GLN A O 1
ATOM 781 N N . THR A 1 101 ? 0.847 -7.121 -10.968 1.00 86.06 101 THR A N 1
ATOM 782 C CA . THR A 1 101 ? 0.443 -7.793 -9.724 1.00 86.06 101 THR A CA 1
ATOM 783 C C . THR A 1 101 ? 0.525 -6.839 -8.532 1.00 86.06 101 THR A C 1
ATOM 785 O O . THR A 1 101 ? -0.429 -6.736 -7.768 1.00 86.06 101 THR A O 1
ATOM 788 N N . VAL A 1 102 ? 1.615 -6.073 -8.406 1.00 85.06 102 VAL A N 1
ATOM 789 C CA . VAL A 1 102 ? 1.766 -5.049 -7.356 1.00 85.06 102 VAL A CA 1
ATOM 790 C C . VAL A 1 102 ? 0.701 -3.955 -7.487 1.00 85.06 102 VAL A C 1
ATOM 792 O O . VAL A 1 102 ? 0.148 -3.527 -6.478 1.00 85.06 102 VAL A O 1
ATOM 795 N N . LEU A 1 103 ? 0.368 -3.521 -8.708 1.00 84.56 103 LEU A N 1
ATOM 796 C CA . LEU A 1 103 ? -0.697 -2.539 -8.958 1.00 84.56 103 LEU A CA 1
ATOM 797 C C . LEU A 1 103 ? -2.080 -3.064 -8.563 1.00 84.56 103 LEU A C 1
ATOM 799 O O . LEU A 1 103 ? -2.828 -2.371 -7.870 1.00 84.56 103 LEU A O 1
ATOM 803 N N . ALA A 1 104 ? -2.409 -4.289 -8.979 1.00 87.50 104 ALA A N 1
ATOM 804 C CA . ALA A 1 104 ? -3.659 -4.940 -8.610 1.00 87.50 104 ALA A CA 1
ATOM 805 C C . ALA A 1 104 ? -3.767 -5.078 -7.087 1.00 87.50 104 ALA A C 1
ATOM 807 O O . ALA A 1 104 ? -4.780 -4.702 -6.505 1.00 87.50 104 ALA A O 1
ATOM 808 N N . GLN A 1 105 ? -2.690 -5.504 -6.428 1.00 87.56 105 GLN A N 1
ATOM 809 C CA . GLN A 1 105 ? -2.676 -5.639 -4.978 1.00 87.56 105 GLN A CA 1
ATOM 810 C C . GLN A 1 105 ? -2.760 -4.288 -4.258 1.00 87.56 105 GLN A C 1
ATOM 812 O O . GLN A 1 105 ? -3.469 -4.160 -3.262 1.00 87.56 105 GLN A O 1
ATOM 817 N N . GLY A 1 106 ? -2.103 -3.249 -4.780 1.00 84.75 106 GLY A N 1
ATOM 818 C CA . GLY A 1 106 ? -2.211 -1.887 -4.258 1.00 84.75 106 GLY A CA 1
ATOM 819 C C . GLY A 1 106 ? -3.656 -1.379 -4.249 1.00 84.75 106 GLY A C 1
ATOM 820 O O . GLY A 1 106 ? -4.086 -0.759 -3.276 1.00 84.75 106 GLY A O 1
ATOM 821 N N . ARG A 1 107 ? -4.437 -1.708 -5.285 1.00 87.56 107 ARG A N 1
ATOM 822 C CA . ARG A 1 107 ? -5.873 -1.398 -5.355 1.00 87.56 107 ARG A CA 1
ATOM 823 C C . ARG A 1 107 ? -6.667 -2.100 -4.255 1.00 87.56 107 ARG A C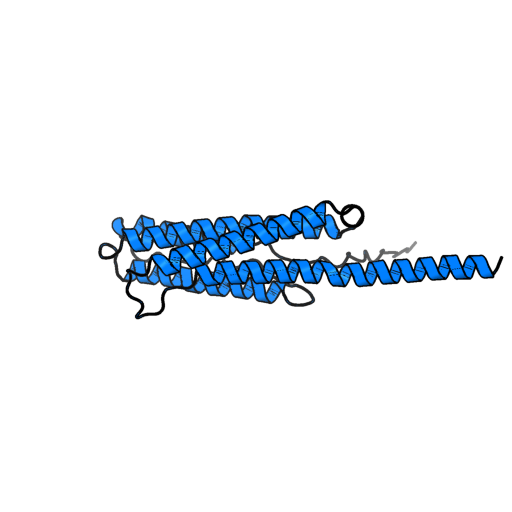 1
ATOM 825 O O . ARG A 1 107 ? -7.484 -1.455 -3.601 1.00 87.56 107 ARG A O 1
ATOM 832 N N . GLU A 1 108 ? -6.423 -3.387 -4.036 1.00 90.50 108 GLU A N 1
ATOM 833 C CA . GLU A 1 108 ? -7.108 -4.152 -2.988 1.00 90.50 108 GLU A CA 1
ATOM 834 C C . GLU A 1 108 ? -6.776 -3.618 -1.587 1.00 90.50 108 GLU A C 1
ATOM 836 O O . GLU A 1 108 ? -7.672 -3.436 -0.763 1.00 90.50 108 GLU A O 1
ATOM 841 N N . ILE A 1 109 ? -5.515 -3.245 -1.338 1.00 86.25 109 ILE A N 1
ATOM 842 C CA . ILE A 1 109 ? -5.095 -2.595 -0.085 1.00 86.25 109 ILE A CA 1
ATOM 843 C C . ILE A 1 109 ? -5.845 -1.269 0.124 1.00 86.25 109 ILE A C 1
ATOM 845 O O . ILE A 1 109 ? -6.299 -0.983 1.234 1.00 86.25 109 ILE A O 1
ATOM 849 N N . MET A 1 110 ? -6.018 -0.462 -0.929 1.00 85.25 110 MET A N 1
ATOM 850 C CA . MET A 1 110 ? -6.782 0.788 -0.845 1.00 85.25 110 MET A CA 1
ATOM 851 C C . MET A 1 110 ? -8.264 0.558 -0.518 1.00 85.25 110 MET A C 1
ATOM 853 O O . MET A 1 110 ? -8.838 1.320 0.264 1.00 85.25 110 MET A O 1
ATOM 857 N N . LEU A 1 111 ? -8.884 -0.473 -1.102 1.00 88.31 111 LEU A N 1
ATOM 858 C CA . LEU A 1 111 ? -10.281 -0.830 -0.838 1.00 88.31 111 LEU A CA 1
ATOM 859 C C . LEU A 1 111 ? -10.470 -1.349 0.594 1.00 88.31 111 LEU A C 1
ATOM 861 O O . LEU A 1 111 ? -11.377 -0.890 1.290 1.00 88.31 111 LEU A O 1
ATOM 865 N N . ALA A 1 112 ? -9.585 -2.230 1.063 1.00 88.19 112 ALA A N 1
ATOM 866 C CA . ALA A 1 112 ? -9.613 -2.735 2.434 1.00 88.19 112 ALA A CA 1
ATOM 867 C C . ALA A 1 112 ? -9.353 -1.617 3.463 1.00 88.19 112 ALA A C 1
ATOM 869 O O . ALA A 1 112 ? -10.027 -1.535 4.491 1.00 88.19 112 ALA A O 1
ATOM 870 N N . GLY A 1 113 ? -8.438 -0.688 3.160 1.00 85.62 113 GLY A N 1
ATOM 871 C CA . GLY A 1 113 ? -8.178 0.488 3.993 1.00 85.62 113 GLY A CA 1
ATOM 872 C C . GLY A 1 113 ? -9.383 1.432 4.111 1.00 85.62 113 GLY A C 1
ATOM 873 O O . GLY A 1 113 ? -9.666 1.941 5.198 1.00 85.62 113 GLY A O 1
ATOM 874 N N . ASP A 1 114 ? -10.124 1.644 3.019 1.00 86.69 114 ASP A N 1
ATOM 875 C CA . ASP A 1 114 ? -11.380 2.411 3.018 1.00 86.69 114 ASP A CA 1
ATOM 876 C C . ASP A 1 114 ? -12.494 1.699 3.803 1.00 86.69 114 ASP A C 1
ATOM 878 O O . ASP A 1 114 ? -13.208 2.332 4.585 1.00 86.69 114 ASP A O 1
ATOM 882 N N . ALA A 1 115 ? -12.613 0.376 3.657 1.00 88.25 115 ALA A N 1
ATOM 883 C CA . ALA A 1 115 ? -13.562 -0.431 4.420 1.00 88.25 115 ALA A CA 1
ATOM 884 C C . ALA A 1 115 ? -13.293 -0.348 5.932 1.00 88.25 115 ALA A C 1
ATOM 886 O O . ALA A 1 115 ? -14.225 -0.122 6.707 1.00 88.25 115 ALA A O 1
ATOM 887 N N . LEU A 1 116 ? -12.025 -0.437 6.349 1.00 86.06 116 LEU A N 1
ATOM 888 C CA . LEU A 1 116 ? -11.624 -0.266 7.746 1.00 86.06 116 LEU A CA 1
ATOM 889 C C . LEU A 1 116 ? -11.936 1.141 8.268 1.00 86.06 116 LEU A C 1
ATOM 891 O O . LEU A 1 116 ? -12.471 1.283 9.368 1.00 86.06 116 LEU A O 1
ATOM 895 N N . HIS A 1 117 ? -11.654 2.185 7.483 1.00 85.62 117 HIS A N 1
ATOM 896 C CA . HIS A 1 117 ? -11.994 3.557 7.863 1.00 85.62 117 HIS A CA 1
ATOM 897 C C . HIS A 1 117 ? -13.506 3.731 8.071 1.00 85.62 117 HIS A C 1
ATOM 899 O O . HIS A 1 117 ? -13.933 4.262 9.096 1.00 85.62 117 HIS A O 1
ATOM 905 N N . LYS A 1 118 ? -14.329 3.222 7.147 1.00 85.94 118 LYS A N 1
ATOM 906 C CA . LYS A 1 118 ? -15.793 3.241 7.276 1.00 85.94 118 LYS A CA 1
ATOM 907 C C . LYS A 1 118 ? -16.274 2.454 8.492 1.00 85.94 118 LYS A C 1
ATOM 909 O O . LYS A 1 118 ? -17.170 2.925 9.187 1.00 85.94 118 LYS A O 1
ATOM 914 N N . ALA A 1 119 ? -15.674 1.297 8.772 1.00 86.19 119 ALA A N 1
ATOM 915 C CA . ALA A 1 119 ? -15.997 0.493 9.947 1.00 86.19 119 ALA A CA 1
ATOM 916 C C . ALA A 1 119 ? -15.666 1.231 11.254 1.00 86.19 119 ALA A C 1
ATOM 918 O O . ALA A 1 119 ? -16.484 1.210 12.172 1.00 86.19 119 ALA A O 1
ATOM 919 N N . LEU A 1 120 ? -14.522 1.923 11.322 1.00 84.75 120 LEU A N 1
ATOM 920 C CA . LEU A 1 120 ? -14.133 2.757 12.465 1.00 84.75 120 LEU A CA 1
ATOM 921 C C . LEU A 1 120 ? -15.112 3.916 12.686 1.00 84.75 120 LEU A C 1
ATOM 923 O O . LEU A 1 120 ? -15.548 4.139 13.811 1.00 84.75 120 LEU A O 1
ATOM 927 N N . VAL A 1 121 ? -15.495 4.621 11.618 1.00 84.69 121 VAL A N 1
ATOM 928 C CA . VAL A 1 121 ? -16.458 5.733 11.694 1.00 84.69 121 VAL A CA 1
ATOM 929 C C . VAL A 1 121 ? -17.849 5.239 12.098 1.00 84.69 121 VAL A C 1
ATOM 931 O O . VAL A 1 121 ? -18.495 5.849 12.945 1.00 84.69 121 VAL A O 1
ATOM 934 N N . ALA A 1 122 ? -18.317 4.125 11.529 1.00 85.06 122 ALA A N 1
ATOM 935 C CA . ALA A 1 122 ? -19.635 3.566 11.828 1.00 85.06 122 ALA A CA 1
ATOM 936 C C . ALA A 1 122 ? -19.754 3.057 13.273 1.00 85.06 122 ALA A C 1
ATOM 938 O O . ALA A 1 122 ? -20.838 3.103 13.851 1.00 85.06 122 ALA A O 1
ATOM 939 N N . GLN A 1 123 ? -18.649 2.583 13.851 1.00 82.25 123 GLN A N 1
ATOM 940 C CA . GLN A 1 123 ? -18.606 2.038 15.209 1.00 82.25 123 GLN A CA 1
ATOM 941 C C . GLN A 1 123 ? -18.114 3.041 16.260 1.00 82.25 123 GLN A C 1
ATOM 943 O O . GLN A 1 123 ? -17.973 2.687 17.436 1.00 82.25 123 GLN A O 1
ATOM 948 N N . ALA A 1 124 ? -17.910 4.303 15.873 1.00 78.81 124 ALA A N 1
ATOM 949 C CA . ALA A 1 124 ? -17.510 5.371 16.779 1.00 78.81 124 ALA A CA 1
ATOM 950 C C . ALA A 1 124 ? -18.473 5.457 17.980 1.00 78.81 124 ALA A C 1
ATOM 952 O O . ALA A 1 124 ? -19.670 5.705 17.832 1.00 78.81 124 ALA A O 1
ATOM 953 N N . GLY A 1 125 ? -17.950 5.199 19.182 1.00 76.75 125 GLY A N 1
ATOM 954 C CA . GLY A 1 125 ? -18.705 5.243 20.440 1.00 76.75 125 GLY A CA 1
ATOM 955 C C . GLY A 1 125 ? -19.556 4.010 20.776 1.00 76.75 125 GLY A C 1
ATOM 956 O O . GLY A 1 125 ? -20.150 3.990 21.851 1.00 76.75 125 GLY A O 1
ATOM 957 N N . SER A 1 126 ? -19.612 2.992 19.911 1.00 81.19 126 SER A N 1
ATOM 958 C CA . SER A 1 126 ? -20.307 1.718 20.189 1.00 81.19 126 SER A CA 1
ATOM 959 C C . SER A 1 126 ? -19.359 0.531 20.351 1.00 81.19 126 SER A C 1
ATOM 961 O O . SER A 1 126 ? -19.687 -0.404 21.080 1.00 81.19 126 SER A O 1
ATOM 963 N N . SER A 1 127 ? -18.179 0.593 19.729 1.00 82.75 127 SER A N 1
ATOM 964 C CA . SER A 1 127 ? -17.152 -0.436 19.866 1.00 82.75 127 SER A CA 1
ATOM 965 C C . SER A 1 127 ? -16.354 -0.334 21.156 1.00 82.75 127 SER A C 1
ATOM 967 O O . SER A 1 127 ? -16.147 0.751 21.712 1.00 82.75 127 SER A O 1
ATOM 969 N N . SER A 1 128 ? -15.834 -1.477 21.604 1.00 84.06 128 SER A N 1
ATOM 970 C CA . SER A 1 128 ? -14.934 -1.506 22.752 1.00 84.06 128 SER A CA 1
ATOM 971 C C . SER A 1 128 ? -13.629 -0.741 22.453 1.00 84.06 128 SER A C 1
ATOM 973 O O . SER A 1 128 ? -13.087 -0.823 21.343 1.00 84.06 128 SER A O 1
ATOM 975 N N . PRO A 1 129 ? -13.047 -0.025 23.438 1.00 81.69 129 PRO A N 1
ATOM 976 C CA . PRO A 1 129 ? -11.745 0.627 23.268 1.00 81.69 129 PRO A CA 1
ATOM 977 C C . PRO A 1 129 ? -10.633 -0.352 22.869 1.00 81.69 129 PRO A C 1
ATOM 979 O O . PRO A 1 129 ? -9.682 0.028 22.188 1.00 81.69 129 PRO A O 1
ATOM 982 N N . GLN A 1 130 ? -10.765 -1.619 23.273 1.00 82.25 130 GLN A N 1
ATOM 983 C CA . GLN A 1 130 ? -9.847 -2.691 22.911 1.00 82.25 130 GLN A CA 1
ATOM 984 C C . GLN A 1 130 ? -9.941 -3.046 21.422 1.00 82.25 130 GLN A C 1
ATOM 986 O O . GLN A 1 130 ? -8.902 -3.128 20.771 1.00 82.25 130 GLN A O 1
ATOM 991 N N . ALA A 1 131 ? -11.146 -3.200 20.863 1.00 82.06 131 ALA A N 1
ATOM 992 C CA . ALA A 1 131 ? -11.325 -3.484 19.439 1.00 82.06 131 ALA A CA 1
ATOM 993 C C . ALA A 1 131 ? -10.854 -2.322 18.554 1.00 82.06 131 ALA A C 1
ATOM 995 O O . ALA A 1 131 ? -10.149 -2.537 17.568 1.00 82.06 131 ALA A O 1
ATOM 996 N N . VAL A 1 132 ? -11.154 -1.078 18.948 1.00 83.44 132 VAL A N 1
ATOM 997 C CA . VAL A 1 132 ? -10.640 0.124 18.267 1.00 83.44 132 VAL A CA 1
ATOM 998 C C . VAL A 1 132 ? -9.113 0.190 18.341 1.00 83.44 132 VAL A C 1
ATOM 1000 O O . VAL A 1 132 ? -8.459 0.506 17.345 1.00 83.44 132 VAL A O 1
ATOM 1003 N N . GLY A 1 133 ? -8.531 -0.149 19.495 1.00 83.50 133 GLY A N 1
ATOM 1004 C CA . GLY A 1 133 ? -7.084 -0.239 19.677 1.00 83.50 133 GLY A CA 1
ATOM 1005 C C . GLY A 1 133 ? -6.435 -1.305 18.792 1.00 83.50 133 GLY A C 1
ATOM 1006 O O . GLY A 1 133 ? -5.440 -1.014 18.133 1.00 83.50 133 GLY A O 1
ATOM 1007 N N . ALA A 1 134 ? -7.018 -2.504 18.721 1.00 83.44 134 ALA A N 1
ATOM 1008 C CA . ALA A 1 134 ? -6.534 -3.603 17.886 1.00 83.44 134 ALA A CA 1
ATOM 1009 C C . ALA A 1 134 ? -6.604 -3.266 16.388 1.00 83.44 134 ALA A C 1
ATOM 1011 O O . ALA A 1 134 ? -5.628 -3.456 15.666 1.00 83.44 134 ALA A O 1
ATOM 1012 N N . ALA A 1 135 ? -7.716 -2.687 15.932 1.00 83.75 135 ALA A N 1
ATOM 1013 C CA . ALA A 1 135 ? -7.877 -2.242 14.551 1.00 83.75 135 ALA A CA 1
ATOM 1014 C C . ALA A 1 135 ? -6.894 -1.124 14.174 1.00 83.75 135 ALA A C 1
ATOM 1016 O O . ALA A 1 135 ? -6.312 -1.137 13.088 1.00 83.75 135 ALA A O 1
ATOM 1017 N N . ARG A 1 136 ? -6.655 -0.168 15.083 1.00 83.75 136 ARG A N 1
ATOM 1018 C CA . ARG A 1 136 ? -5.662 0.893 14.872 1.00 83.75 136 ARG A CA 1
ATOM 1019 C C . ARG A 1 136 ? -4.234 0.345 14.876 1.00 83.75 136 ARG A C 1
ATOM 1021 O O . ARG A 1 136 ? -3.426 0.794 14.070 1.00 83.75 136 ARG A O 1
ATOM 1028 N N . ALA A 1 137 ? -3.926 -0.624 15.737 1.00 84.62 137 ALA A N 1
ATOM 1029 C CA . ALA A 1 137 ? -2.631 -1.301 15.740 1.00 84.62 137 ALA A CA 1
ATOM 1030 C C . ALA A 1 137 ? -2.382 -2.026 14.408 1.00 84.62 137 ALA A C 1
ATOM 1032 O O . ALA A 1 137 ? -1.345 -1.801 13.790 1.00 84.62 137 ALA A O 1
ATOM 1033 N N . ALA A 1 138 ? -3.372 -2.776 13.911 1.00 82.31 138 ALA A N 1
ATOM 1034 C CA . ALA A 1 138 ? -3.302 -3.429 12.604 1.00 82.31 138 ALA A CA 1
ATOM 1035 C C . ALA A 1 138 ? -3.099 -2.420 11.459 1.00 82.31 138 ALA A C 1
ATOM 1037 O O . ALA A 1 138 ? -2.292 -2.655 10.565 1.00 82.31 138 ALA A O 1
ATOM 1038 N N . GLN A 1 139 ? -3.768 -1.261 11.506 1.00 83.50 139 GLN A N 1
ATOM 1039 C CA . GLN A 1 139 ? -3.572 -0.182 10.532 1.00 83.50 139 GLN A CA 1
ATOM 1040 C C . GLN A 1 139 ? -2.146 0.403 10.570 1.00 83.50 139 GLN A C 1
ATOM 1042 O O . GLN A 1 139 ? -1.558 0.659 9.519 1.00 83.50 139 GLN A O 1
ATOM 1047 N N . VAL A 1 140 ? -1.580 0.621 11.762 1.00 85.25 140 VAL A N 1
ATOM 1048 C CA . VAL A 1 140 ? -0.203 1.124 11.930 1.00 85.25 140 VAL A CA 1
ATOM 1049 C C . VAL A 1 140 ? 0.825 0.110 11.429 1.00 85.25 140 VAL A C 1
ATOM 1051 O O . VAL A 1 140 ? 1.801 0.491 10.785 1.00 85.25 140 VAL A O 1
ATOM 1054 N N . GLU A 1 141 ? 0.602 -1.173 11.689 1.00 84.81 141 GLU A N 1
ATOM 1055 C CA . GLU A 1 141 ? 1.483 -2.240 11.220 1.00 84.81 141 GLU A CA 1
ATOM 1056 C C . GLU A 1 141 ? 1.386 -2.409 9.697 1.00 84.81 141 GLU A C 1
ATOM 1058 O O . GLU A 1 141 ? 2.410 -2.434 9.021 1.00 84.81 141 GLU A O 1
ATOM 1063 N N . ALA A 1 142 ? 0.176 -2.364 9.129 1.00 83.00 142 ALA A N 1
ATOM 1064 C CA . ALA A 1 142 ? -0.049 -2.352 7.682 1.00 83.00 142 ALA A CA 1
ATOM 1065 C C . ALA A 1 142 ? 0.666 -1.174 6.999 1.00 83.00 142 ALA A C 1
ATOM 1067 O O . ALA A 1 142 ? 1.308 -1.341 5.962 1.00 83.00 142 ALA A O 1
ATOM 1068 N N . TYR A 1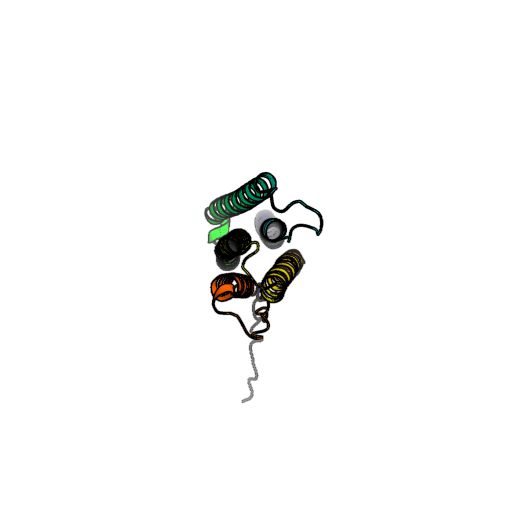 143 ? 0.607 0.016 7.602 1.00 83.25 143 TYR A N 1
ATOM 1069 C CA . TYR A 1 143 ? 1.363 1.185 7.153 1.00 83.25 143 TYR A CA 1
ATOM 1070 C C . TYR A 1 143 ? 2.879 0.935 7.143 1.00 83.25 143 TYR A C 1
ATOM 1072 O O . TYR A 1 143 ? 3.559 1.299 6.179 1.00 83.25 143 TYR A O 1
ATOM 1080 N N . ALA A 1 144 ? 3.420 0.351 8.215 1.00 84.38 144 ALA A N 1
ATOM 1081 C CA . ALA A 1 144 ? 4.848 0.079 8.333 1.00 84.38 144 ALA A CA 1
ATOM 1082 C C . ALA A 1 144 ? 5.309 -0.947 7.290 1.00 84.38 144 ALA A C 1
ATOM 1084 O O . ALA A 1 144 ? 6.307 -0.722 6.608 1.00 84.38 144 ALA A O 1
ATOM 1085 N N . GLU A 1 145 ? 4.541 -2.017 7.107 1.00 85.69 145 GLU A N 1
ATOM 1086 C CA . GLU A 1 145 ? 4.847 -3.105 6.180 1.00 85.69 145 GLU A CA 1
ATOM 1087 C C . GLU A 1 145 ? 4.799 -2.666 4.710 1.00 85.69 145 GLU A C 1
ATOM 1089 O O . GLU A 1 145 ? 5.713 -2.977 3.947 1.00 85.69 145 GLU A O 1
ATOM 1094 N N . VAL A 1 146 ? 3.798 -1.871 4.309 1.00 83.50 146 VAL A N 1
ATOM 1095 C CA . VAL A 1 146 ? 3.727 -1.326 2.939 1.00 83.50 146 VAL A CA 1
ATOM 1096 C C . VAL A 1 146 ? 4.894 -0.371 2.661 1.00 83.50 146 VAL A C 1
ATOM 1098 O O . VAL A 1 146 ? 5.468 -0.412 1.572 1.00 83.50 146 VAL A O 1
ATOM 1101 N N . ASN A 1 147 ? 5.285 0.469 3.628 1.00 83.50 147 ASN A N 1
ATOM 1102 C CA . ASN A 1 147 ? 6.458 1.334 3.463 1.00 83.50 147 ASN A CA 1
ATOM 1103 C C . ASN A 1 147 ? 7.758 0.535 3.392 1.00 83.50 147 ASN A C 1
ATOM 1105 O O . ASN A 1 147 ? 8.595 0.830 2.545 1.00 83.50 147 ASN A O 1
ATOM 1109 N N . ARG A 1 148 ? 7.907 -0.492 4.233 1.00 83.56 148 ARG A N 1
ATOM 1110 C CA . ARG A 1 148 ? 9.067 -1.384 4.210 1.00 83.56 148 ARG A CA 1
ATOM 1111 C C . ARG A 1 148 ? 9.202 -2.061 2.847 1.00 83.56 148 ARG A C 1
ATOM 1113 O O . ARG A 1 148 ? 10.270 -1.993 2.250 1.00 83.56 148 ARG A O 1
ATOM 1120 N N . TYR A 1 149 ? 8.112 -2.606 2.306 1.00 81.88 149 TYR A N 1
ATOM 1121 C CA . TYR A 1 149 ? 8.104 -3.171 0.955 1.00 81.88 149 TYR A CA 1
ATOM 1122 C C . TYR A 1 149 ? 8.468 -2.121 -0.108 1.00 81.88 149 TYR A C 1
ATOM 1124 O O . TYR A 1 149 ? 9.252 -2.394 -1.013 1.00 81.88 149 TYR A O 1
ATOM 1132 N N . ALA A 1 150 ? 7.933 -0.899 -0.005 1.00 83.19 150 ALA A N 1
ATOM 1133 C CA . ALA A 1 150 ? 8.256 0.18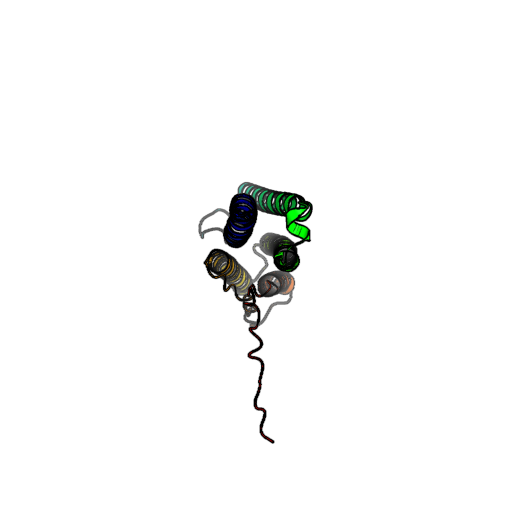7 -0.933 1.00 83.19 150 ALA A CA 1
ATOM 1134 C C . ALA A 1 150 ? 9.738 0.602 -0.877 1.00 83.19 150 ALA A C 1
ATOM 1136 O O . ALA A 1 150 ? 10.314 0.966 -1.905 1.00 83.19 150 ALA A O 1
ATOM 1137 N N . ASP A 1 151 ? 10.352 0.564 0.304 1.00 82.69 151 ASP A N 1
ATOM 1138 C CA . ASP A 1 151 ? 11.774 0.835 0.488 1.00 82.69 151 ASP A CA 1
ATOM 1139 C C . ASP A 1 151 ? 12.628 -0.302 -0.084 1.00 82.69 151 ASP A C 1
ATOM 1141 O O . ASP A 1 151 ? 13.536 -0.031 -0.866 1.00 82.69 151 ASP A O 1
ATOM 1145 N N . GLU A 1 152 ? 12.291 -1.563 0.201 1.00 82.25 152 GLU A N 1
ATOM 1146 C CA . GLU A 1 152 ? 12.978 -2.740 -0.355 1.00 82.25 152 GLU A CA 1
ATOM 1147 C C . GLU A 1 152 ? 12.877 -2.806 -1.893 1.00 82.25 152 GLU A C 1
ATOM 1149 O O . GLU A 1 152 ? 13.842 -3.168 -2.567 1.00 82.25 152 GLU A O 1
ATOM 1154 N N . LEU A 1 153 ? 11.745 -2.384 -2.469 1.00 79.31 153 LEU A N 1
ATOM 1155 C CA . LEU A 1 153 ? 11.541 -2.307 -3.920 1.00 79.31 153 LEU A CA 1
ATOM 1156 C C . LEU A 1 153 ? 12.385 -1.204 -4.587 1.00 79.31 153 LEU A C 1
ATOM 1158 O O . LEU A 1 153 ? 12.734 -1.312 -5.766 1.00 79.31 153 LEU A O 1
ATOM 1162 N N . ALA A 1 154 ? 12.699 -0.137 -3.846 1.00 78.44 154 ALA A N 1
ATOM 1163 C CA . ALA A 1 154 ? 13.480 1.001 -4.328 1.00 78.44 154 ALA A CA 1
ATOM 1164 C C . ALA A 1 154 ? 15.005 0.779 -4.253 1.00 78.44 154 ALA A C 1
ATOM 1166 O O . ALA A 1 154 ? 15.760 1.558 -4.834 1.00 78.44 154 ALA A O 1
ATOM 1167 N N . VAL A 1 155 ? 15.471 -0.256 -3.544 1.00 73.62 155 VAL A N 1
ATOM 1168 C CA . VAL A 1 155 ? 16.899 -0.601 -3.419 1.00 73.62 155 VAL A CA 1
ATOM 1169 C C . VAL A 1 155 ? 17.386 -1.339 -4.680 1.00 73.62 155 VAL A C 1
ATOM 1171 O O . VAL A 1 155 ? 16.615 -2.022 -5.356 1.00 73.62 155 VAL A O 1
ATOM 1174 N N . SER A 1 156 ? 18.676 -1.194 -5.013 1.00 55.69 156 SER A N 1
ATOM 1175 C CA . SER A 1 156 ? 19.347 -1.938 -6.093 1.00 55.69 156 SER A CA 1
ATOM 1176 C C . SER A 1 156 ? 20.477 -2.809 -5.512 1.00 55.69 156 SER A C 1
ATOM 1178 O O . SER A 1 156 ? 21.432 -2.246 -4.968 1.00 55.69 156 SER A O 1
ATOM 1180 N N . PRO A 1 157 ? 20.418 -4.154 -5.636 1.00 58.78 157 PRO A N 1
ATOM 1181 C CA . PRO A 1 157 ? 19.364 -4.945 -6.285 1.00 58.78 157 PRO A CA 1
ATOM 1182 C C . PRO A 1 157 ? 18.050 -4.974 -5.473 1.00 58.78 157 PRO A C 1
ATOM 1184 O O . PRO A 1 157 ? 18.101 -4.854 -4.249 1.00 58.78 157 PRO A O 1
ATOM 1187 N N . PRO A 1 158 ? 16.884 -5.132 -6.131 1.00 61.41 158 PRO A N 1
ATOM 1188 C CA . PRO A 1 158 ? 15.604 -5.204 -5.435 1.00 61.41 158 PRO A CA 1
ATOM 1189 C C . PRO A 1 158 ? 15.438 -6.564 -4.748 1.00 61.41 158 PRO A C 1
ATOM 1191 O O . PRO A 1 158 ? 15.500 -7.607 -5.399 1.00 61.41 158 PRO A O 1
ATOM 1194 N N . GLU A 1 159 ? 15.179 -6.537 -3.442 1.00 67.50 159 GLU A N 1
ATOM 1195 C CA . GLU A 1 159 ? 14.861 -7.713 -2.622 1.00 67.50 159 GLU A CA 1
ATOM 1196 C C . GLU A 1 159 ? 13.612 -7.433 -1.771 1.00 67.50 159 GLU A C 1
ATOM 1198 O O . GLU A 1 159 ? 13.654 -7.495 -0.542 1.00 67.50 159 GLU A O 1
ATOM 1203 N N . ALA A 1 160 ? 12.496 -7.086 -2.425 1.00 73.56 160 ALA A N 1
ATOM 1204 C CA . ALA A 1 160 ? 11.239 -6.852 -1.716 1.00 73.56 160 ALA A CA 1
ATOM 1205 C C . ALA A 1 160 ? 10.577 -8.184 -1.366 1.00 73.56 160 ALA A C 1
ATOM 1207 O O . ALA A 1 160 ? 10.223 -8.967 -2.252 1.00 73.56 160 ALA A O 1
ATOM 1208 N N . HIS A 1 161 ? 10.425 -8.437 -0.071 1.00 72.25 161 HIS A N 1
ATOM 1209 C CA . HIS A 1 161 ? 9.812 -9.658 0.439 1.00 72.25 161 HIS A CA 1
ATOM 1210 C C . HIS A 1 161 ? 8.338 -9.428 0.754 1.00 72.25 161 HIS A C 1
ATOM 1212 O O . HIS A 1 161 ? 7.980 -8.398 1.331 1.00 72.25 161 HIS A O 1
ATOM 1218 N N . ALA A 1 162 ? 7.499 -10.411 0.428 1.00 77.75 162 ALA A N 1
ATOM 1219 C CA . ALA A 1 162 ? 6.087 -10.412 0.773 1.00 77.75 162 ALA A CA 1
ATOM 1220 C C . ALA A 1 162 ? 5.906 -10.095 2.274 1.00 77.75 162 ALA A C 1
ATOM 1222 O O . ALA A 1 162 ? 6.535 -10.742 3.126 1.00 77.75 162 ALA A O 1
ATOM 1223 N N . PRO A 1 163 ? 5.088 -9.087 2.624 1.00 76.50 163 PRO A N 1
ATOM 1224 C CA . PRO A 1 163 ? 4.767 -8.774 4.006 1.00 76.50 163 PRO A CA 1
ATOM 1225 C C . PRO A 1 163 ? 4.157 -9.968 4.728 1.00 76.50 163 PRO A C 1
ATOM 1227 O O . PRO A 1 163 ? 3.431 -10.773 4.142 1.00 76.50 163 PRO A O 1
ATOM 1230 N N . GLN A 1 164 ? 4.430 -10.076 6.025 1.00 75.38 164 GLN A N 1
ATOM 1231 C CA . GLN A 1 164 ? 3.835 -11.142 6.823 1.00 75.38 164 GLN A CA 1
ATOM 1232 C C . GLN A 1 164 ? 2.392 -10.792 7.183 1.00 75.38 164 GLN A C 1
ATOM 1234 O O . GLN A 1 164 ? 2.025 -9.624 7.318 1.00 75.38 164 GLN A O 1
ATOM 1239 N N . LEU A 1 165 ? 1.559 -11.821 7.355 1.00 74.88 165 LEU A N 1
ATOM 1240 C CA . LEU A 1 165 ? 0.198 -11.627 7.838 1.00 74.88 165 LEU A CA 1
ATOM 1241 C C . LEU A 1 165 ? 0.241 -11.051 9.256 1.00 74.88 165 LEU A C 1
ATOM 1243 O O . LEU A 1 165 ? 0.720 -11.700 10.186 1.00 74.88 165 LEU A O 1
ATOM 1247 N N . ILE A 1 166 ? -0.304 -9.849 9.405 1.00 77.12 166 ILE A N 1
ATOM 1248 C CA . ILE A 1 166 ? -0.405 -9.164 10.690 1.00 77.12 166 ILE A CA 1
ATOM 1249 C C . ILE A 1 166 ? -1.431 -9.893 11.562 1.00 77.12 166 ILE A C 1
ATOM 1251 O O . ILE A 1 166 ? -2.602 -10.025 11.200 1.00 77.12 166 ILE A O 1
ATOM 1255 N N . GLY A 1 167 ? -0.980 -10.391 12.713 1.00 67.88 167 GLY A N 1
ATOM 1256 C CA . GLY A 1 167 ? -1.823 -11.118 13.654 1.00 67.88 167 GLY A CA 1
ATOM 1257 C C . GLY A 1 167 ? -2.652 -10.169 14.512 1.00 67.88 167 GLY A C 1
ATOM 1258 O O . GLY A 1 167 ? -2.123 -9.521 15.413 1.00 67.88 167 GLY A O 1
ATOM 1259 N N . ILE A 1 168 ? -3.966 -10.130 14.295 1.00 66.88 168 ILE A N 1
ATOM 1260 C CA . ILE A 1 168 ? -4.881 -9.396 15.175 1.00 66.88 168 ILE A CA 1
ATOM 1261 C C . ILE A 1 168 ? -5.202 -10.285 16.374 1.00 66.88 168 ILE A C 1
ATOM 1263 O O . ILE A 1 168 ? -5.726 -11.389 16.228 1.00 66.88 168 ILE A O 1
ATOM 1267 N N . ALA A 1 169 ? -4.841 -9.832 17.576 1.00 61.97 169 ALA A N 1
ATOM 1268 C CA . ALA A 1 169 ? -5.056 -10.604 18.793 1.00 61.97 169 ALA A CA 1
ATOM 1269 C C . ALA A 1 169 ? -6.560 -10.872 18.997 1.00 61.97 169 ALA A C 1
ATOM 1271 O O . ALA A 1 169 ? -7.314 -9.966 19.341 1.00 61.97 169 ALA A O 1
ATOM 1272 N N . ALA A 1 170 ? -6.971 -12.133 18.829 1.00 53.94 170 ALA A N 1
ATOM 1273 C CA . ALA A 1 170 ? -8.345 -12.634 18.948 1.00 53.94 170 ALA A CA 1
ATOM 1274 C C . ALA A 1 170 ? -8.877 -12.662 20.398 1.00 53.94 170 ALA A C 1
ATOM 1276 O O . ALA A 1 170 ? -9.533 -13.614 20.825 1.00 53.94 170 ALA A O 1
ATOM 1277 N N . GLN A 1 171 ? -8.541 -11.662 21.210 1.00 55.88 171 GLN A N 1
ATOM 1278 C CA . GLN A 1 171 ? -9.041 -11.584 22.576 1.00 55.88 171 GLN A CA 1
ATOM 1279 C C . GLN A 1 171 ? -10.498 -11.124 22.547 1.00 55.88 171 GLN A C 1
ATOM 1281 O O . GLN A 1 171 ? -10.772 -10.044 22.039 1.00 55.88 171 GLN A O 1
ATOM 1286 N N . ALA A 1 172 ? -11.386 -11.979 23.073 1.00 54.28 172 ALA A N 1
ATOM 1287 C CA . ALA A 1 172 ? -12.808 -11.749 23.351 1.00 54.28 172 ALA A CA 1
ATOM 1288 C C . ALA A 1 172 ? -13.449 -10.660 22.473 1.00 54.28 172 ALA A C 1
ATOM 1290 O O . ALA A 1 172 ? -13.751 -9.564 22.937 1.00 54.28 172 ALA A O 1
ATOM 1291 N N . VAL A 1 173 ? -13.608 -10.969 21.184 1.00 63.72 173 VAL A N 1
ATOM 1292 C CA . VAL A 1 173 ? -14.306 -10.089 20.248 1.00 63.72 173 VAL A CA 1
ATOM 1293 C C . VAL A 1 173 ? -15.781 -10.106 20.622 1.00 63.72 173 VAL A C 1
ATOM 1295 O O . VAL A 1 173 ? -16.458 -11.126 20.472 1.00 63.72 173 VAL A O 1
ATOM 1298 N N . GLU A 1 174 ? -16.275 -8.983 21.133 1.00 75.56 174 GLU A N 1
ATOM 1299 C CA . GLU A 1 174 ? -17.708 -8.793 21.303 1.00 75.56 174 GLU A CA 1
ATOM 1300 C C . GLU A 1 174 ? -18.375 -8.839 19.918 1.00 75.56 174 GLU A C 1
ATOM 1302 O O . GLU A 1 174 ? -17.829 -8.307 18.949 1.00 75.56 174 GLU A O 1
ATOM 1307 N N . PRO A 1 175 ? -19.575 -9.425 19.776 1.00 75.25 175 PRO A N 1
ATOM 1308 C CA . PRO A 1 175 ? -20.244 -9.532 18.477 1.00 75.25 175 PRO A CA 1
ATOM 1309 C C . PRO A 1 175 ? -20.507 -8.164 17.823 1.00 75.25 175 PRO A C 1
ATOM 1311 O O . PRO A 1 175 ? -20.613 -8.080 16.601 1.00 75.25 175 PRO A O 1
ATOM 1314 N N . ALA A 1 176 ? -20.580 -7.095 18.624 1.00 79.50 176 ALA A N 1
ATOM 1315 C CA . ALA A 1 176 ? -20.686 -5.716 18.152 1.00 79.50 176 ALA A CA 1
ATOM 1316 C C . ALA A 1 176 ? -19.399 -5.195 17.481 1.00 79.50 176 ALA A C 1
ATOM 1318 O O . ALA A 1 176 ? -19.495 -4.336 16.614 1.00 79.50 176 ALA A O 1
ATOM 1319 N N . ASP A 1 177 ? -18.232 -5.743 17.834 1.00 83.50 177 ASP A N 1
ATOM 1320 C CA . ASP A 1 177 ? -16.912 -5.363 17.310 1.00 83.50 177 ASP A CA 1
ATOM 1321 C C . ASP A 1 177 ? -16.496 -6.197 16.085 1.00 83.50 177 ASP A C 1
ATOM 1323 O O . ASP A 1 177 ? -15.510 -5.892 15.409 1.00 83.50 177 ASP A O 1
ATOM 132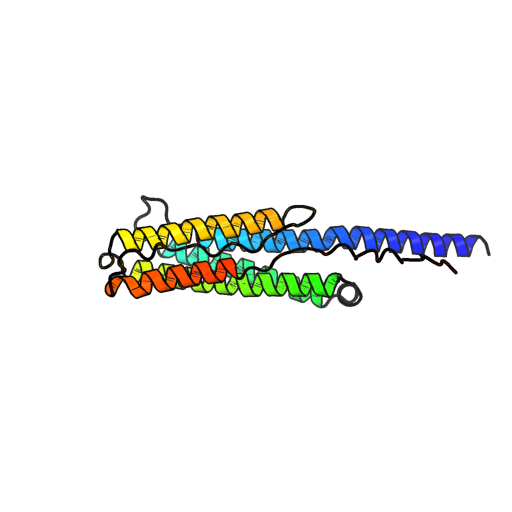7 N N . GLN A 1 178 ? -17.258 -7.246 15.756 1.00 83.75 178 GLN A N 1
ATOM 1328 C CA . GLN A 1 178 ? -16.981 -8.140 14.633 1.00 83.75 178 GLN A CA 1
ATOM 1329 C C . GLN A 1 178 ? -16.740 -7.419 13.292 1.00 83.75 178 GLN A C 1
ATOM 1331 O O . GLN A 1 178 ? -15.771 -7.774 12.618 1.00 83.75 178 GLN A O 1
ATOM 1336 N N . PRO A 1 179 ? -17.549 -6.428 12.858 1.00 85.44 179 PRO A N 1
ATOM 1337 C CA . PRO A 1 179 ? -17.305 -5.777 11.573 1.00 85.44 179 PRO A CA 1
ATOM 1338 C C . PRO A 1 179 ? -16.015 -4.947 11.574 1.00 85.44 179 PRO A C 1
ATOM 1340 O O . PRO A 1 179 ? -15.383 -4.823 10.527 1.00 85.44 179 PRO A O 1
ATOM 1343 N N . LEU A 1 180 ? -15.585 -4.425 12.731 1.00 85.19 180 LEU A N 1
ATOM 1344 C CA . LEU A 1 180 ? -14.294 -3.751 12.859 1.00 85.19 180 LEU A CA 1
ATOM 1345 C C . LEU A 1 180 ? -13.125 -4.726 12.697 1.00 85.19 180 LEU A C 1
ATOM 1347 O O . LEU A 1 180 ? -12.194 -4.457 11.940 1.00 85.19 180 LEU A O 1
ATOM 1351 N N . ILE A 1 181 ? -13.191 -5.858 13.401 1.00 86.38 181 ILE A N 1
ATOM 1352 C CA . ILE A 1 181 ? -12.138 -6.877 13.381 1.00 86.38 181 ILE A CA 1
ATOM 1353 C C . ILE A 1 181 ? -12.013 -7.494 11.988 1.00 86.38 181 ILE A C 1
ATOM 1355 O O . ILE A 1 181 ? -10.906 -7.585 11.470 1.00 86.38 181 ILE A O 1
ATOM 1359 N N . VAL A 1 182 ? -13.132 -7.815 11.331 1.00 88.81 182 VAL A N 1
ATOM 1360 C CA . VAL A 1 182 ? -13.125 -8.358 9.961 1.00 88.81 182 VAL A CA 1
ATOM 1361 C C . VAL A 1 182 ? -12.486 -7.382 8.975 1.00 88.81 182 VAL A C 1
ATOM 1363 O O . VAL A 1 182 ? -11.693 -7.801 8.138 1.00 88.81 182 VAL A O 1
ATOM 1366 N N . ALA A 1 183 ? -12.793 -6.085 9.073 1.00 87.00 183 ALA A N 1
ATOM 1367 C CA . ALA A 1 183 ? -12.194 -5.087 8.191 1.00 87.00 183 ALA A CA 1
ATOM 1368 C C . ALA A 1 183 ? -10.680 -4.936 8.426 1.00 87.00 183 ALA A C 1
ATOM 1370 O O . ALA A 1 183 ? -9.922 -4.722 7.481 1.00 87.00 183 ALA A O 1
ATOM 1371 N N . ALA A 1 184 ? -10.228 -5.069 9.675 1.00 85.31 184 ALA A N 1
ATOM 1372 C CA . ALA A 1 184 ? -8.810 -5.026 10.006 1.00 85.31 184 ALA A CA 1
ATOM 1373 C C . ALA A 1 184 ? -8.074 -6.287 9.514 1.00 85.31 184 ALA A C 1
ATOM 1375 O O . ALA A 1 184 ? -7.004 -6.171 8.923 1.00 85.31 184 ALA A O 1
ATOM 1376 N N . GLU A 1 185 ? -8.665 -7.475 9.682 1.00 87.00 185 GLU A N 1
ATOM 1377 C CA . GLU A 1 185 ? -8.114 -8.739 9.172 1.00 87.00 185 GLU A CA 1
ATOM 1378 C C . GLU A 1 185 ? -8.029 -8.753 7.643 1.00 87.00 185 GLU A C 1
ATOM 1380 O O . GLU A 1 185 ? -7.056 -9.260 7.080 1.00 87.00 185 GLU A O 1
ATOM 1385 N N . ASP A 1 186 ? -9.035 -8.197 6.963 1.00 88.19 186 ASP A N 1
ATOM 1386 C CA . ASP A 1 186 ? -9.033 -8.079 5.508 1.00 88.19 186 ASP A CA 1
ATOM 1387 C C . ASP A 1 186 ? -7.897 -7.166 5.032 1.00 88.19 186 ASP A C 1
ATOM 1389 O O . ASP A 1 186 ? -7.122 -7.565 4.166 1.00 88.19 186 ASP A O 1
ATOM 1393 N N . LEU A 1 187 ? -7.694 -6.007 5.674 1.00 86.69 187 LEU A N 1
ATOM 1394 C CA . LEU A 1 187 ? -6.546 -5.141 5.386 1.00 86.69 187 LEU A CA 1
ATOM 1395 C C . LEU A 1 187 ? -5.214 -5.880 5.573 1.00 86.69 187 LEU A C 1
ATOM 1397 O O . LEU A 1 187 ? -4.360 -5.836 4.687 1.00 86.69 187 LEU A O 1
ATOM 1401 N N . SER A 1 188 ? -5.041 -6.594 6.687 1.00 86.12 188 SER A N 1
ATOM 1402 C CA . SER A 1 188 ? -3.839 -7.394 6.949 1.00 86.12 188 SER A CA 1
ATOM 1403 C C . SER A 1 188 ? -3.609 -8.461 5.877 1.00 86.12 188 SER A C 1
ATOM 1405 O O . SER A 1 188 ? -2.478 -8.659 5.433 1.00 86.12 188 SER A O 1
ATOM 1407 N N . ARG A 1 189 ? -4.677 -9.123 5.414 1.00 87.38 189 ARG A N 1
ATOM 1408 C CA . ARG A 1 189 ? -4.612 -10.114 4.334 1.00 87.38 189 ARG A CA 1
ATOM 1409 C C . ARG A 1 189 ? -4.201 -9.482 3.009 1.00 87.38 189 ARG A C 1
ATOM 1411 O O . ARG A 1 189 ? -3.372 -10.057 2.310 1.00 87.38 189 ARG A O 1
ATOM 1418 N N . GLN A 1 190 ? -4.746 -8.315 2.669 1.00 87.69 190 GLN A N 1
ATOM 1419 C CA . GLN A 1 190 ? -4.384 -7.631 1.429 1.00 87.69 190 GLN A CA 1
ATOM 1420 C C . GLN A 1 190 ? -2.941 -7.120 1.456 1.00 87.69 190 GLN A C 1
ATOM 1422 O O . GLN A 1 190 ? -2.246 -7.201 0.448 1.00 87.69 190 GLN A O 1
ATOM 1427 N N . VAL A 1 191 ? -2.429 -6.663 2.599 1.00 83.25 191 VAL A N 1
ATOM 1428 C CA . VAL A 1 191 ? -1.007 -6.293 2.706 1.00 83.25 191 VAL A CA 1
ATOM 1429 C C . VAL A 1 191 ? -0.100 -7.516 2.532 1.00 83.25 191 VAL A C 1
ATOM 1431 O O . VAL A 1 191 ? 0.871 -7.451 1.780 1.00 83.25 191 VAL A O 1
ATOM 1434 N N . ALA A 1 192 ? -0.455 -8.654 3.134 1.00 84.56 192 ALA A N 1
ATOM 1435 C CA . ALA A 1 192 ? 0.285 -9.910 2.984 1.00 84.56 192 ALA A CA 1
ATOM 1436 C C . ALA A 1 192 ? 0.191 -10.537 1.578 1.00 84.56 192 ALA A C 1
ATOM 1438 O O . ALA A 1 192 ? 0.968 -11.427 1.245 1.00 84.56 192 ALA A O 1
ATOM 1439 N N . GLY A 1 193 ? -0.753 -10.091 0.744 1.00 82.31 193 GLY A N 1
ATOM 1440 C CA . GLY A 1 193 ? -0.879 -10.535 -0.645 1.00 82.31 193 GLY A CA 1
ATOM 1441 C C . GLY A 1 193 ? 0.086 -9.849 -1.618 1.00 82.31 193 GLY A C 1
ATOM 1442 O O . GLY A 1 193 ? 0.056 -10.157 -2.809 1.00 82.31 193 GLY A O 1
ATOM 1443 N N . LEU A 1 194 ? 0.932 -8.918 -1.153 1.00 83.75 194 LEU A N 1
ATOM 1444 C CA . LEU A 1 194 ? 1.976 -8.329 -1.995 1.00 83.75 194 LEU A CA 1
ATOM 1445 C C . LEU A 1 194 ? 2.989 -9.410 -2.421 1.00 83.75 194 LEU A C 1
ATOM 1447 O O . LEU A 1 194 ? 3.452 -10.177 -1.577 1.00 83.75 194 LEU A O 1
ATOM 1451 N N . PRO A 1 195 ? 3.336 -9.494 -3.719 1.00 81.88 195 PRO A N 1
ATOM 1452 C CA . PRO A 1 195 ? 4.187 -10.562 -4.232 1.00 81.88 195 PRO A CA 1
ATOM 1453 C C . PRO A 1 195 ? 5.653 -10.361 -3.838 1.00 81.88 195 PRO A C 1
ATOM 1455 O O . PRO A 1 195 ? 6.125 -9.227 -3.738 1.00 81.88 195 PRO A O 1
ATOM 1458 N N . ASP A 1 196 ? 6.405 -11.455 -3.726 1.00 79.75 196 ASP A N 1
ATOM 1459 C CA . ASP A 1 196 ? 7.866 -11.383 -3.675 1.00 79.75 196 ASP A CA 1
ATOM 1460 C C . ASP A 1 196 ? 8.408 -10.755 -4.968 1.00 79.75 196 ASP A C 1
ATOM 1462 O O . ASP A 1 196 ? 8.040 -11.154 -6.080 1.00 79.75 196 ASP A O 1
ATOM 1466 N N . TRP A 1 197 ? 9.311 -9.787 -4.827 1.00 70.62 197 TRP A N 1
ATOM 1467 C CA . TRP A 1 197 ? 10.024 -9.178 -5.943 1.00 70.62 197 TRP A CA 1
ATOM 1468 C C . TRP A 1 197 ? 11.476 -9.647 -5.936 1.00 70.62 197 TRP A C 1
ATOM 1470 O O . TRP A 1 197 ? 12.344 -9.045 -5.304 1.00 70.62 197 TRP A O 1
ATOM 1480 N N . ARG A 1 198 ? 11.746 -10.732 -6.666 1.00 65.75 198 ARG A N 1
ATOM 1481 C CA . ARG A 1 198 ? 13.100 -11.226 -6.929 1.00 65.75 198 ARG A CA 1
ATOM 1482 C C . ARG A 1 198 ? 13.319 -11.277 -8.429 1.00 65.75 198 ARG A C 1
ATOM 1484 O O . ARG A 1 198 ? 12.635 -12.015 -9.130 1.00 65.75 198 ARG A O 1
ATOM 1491 N N . ILE A 1 199 ? 14.281 -10.505 -8.921 1.00 58.72 199 ILE A N 1
ATOM 1492 C CA . ILE A 1 199 ? 14.790 -10.701 -10.278 1.00 58.72 199 ILE A CA 1
ATOM 1493 C C . ILE A 1 199 ? 15.721 -11.907 -10.173 1.00 58.72 199 ILE A C 1
ATOM 1495 O O . ILE A 1 199 ? 16.848 -11.767 -9.698 1.00 58.72 199 ILE A O 1
ATOM 1499 N N . GLU A 1 200 ? 15.238 -13.106 -10.514 1.00 47.09 200 GLU A N 1
ATOM 1500 C CA . GLU A 1 200 ? 16.113 -14.275 -10.606 1.00 47.09 200 GLU A CA 1
ATOM 1501 C C . GLU A 1 200 ? 17.247 -13.933 -11.577 1.00 47.09 200 GLU A C 1
ATOM 1503 O O . GLU A 1 200 ? 17.029 -13.723 -12.771 1.00 47.09 200 GLU A O 1
ATOM 1508 N N . ALA A 1 201 ? 18.476 -13.836 -11.062 1.00 39.06 201 ALA A N 1
ATOM 1509 C CA . ALA A 1 201 ? 19.645 -13.846 -11.924 1.00 39.06 201 ALA A CA 1
ATOM 1510 C C . ALA A 1 201 ? 19.554 -15.127 -12.767 1.00 39.06 201 ALA A C 1
ATOM 1512 O O . ALA A 1 201 ? 19.291 -16.187 -12.186 1.00 39.06 201 ALA A O 1
ATOM 1513 N N . PRO A 1 202 ? 19.742 -15.058 -14.101 1.00 37.38 202 PRO A N 1
ATOM 1514 C CA . PRO A 1 202 ? 19.605 -16.222 -14.957 1.00 37.38 202 PRO A CA 1
ATOM 1515 C C . PRO A 1 202 ? 20.482 -17.316 -14.376 1.00 37.38 202 PRO A C 1
ATOM 1517 O O . PRO A 1 202 ? 21.694 -17.136 -14.217 1.00 37.38 202 PRO A O 1
ATOM 1520 N N . VAL A 1 203 ? 19.837 -18.414 -13.982 1.00 36.97 203 VAL A N 1
ATOM 1521 C CA . VAL A 1 203 ? 20.493 -19.583 -13.420 1.00 36.97 203 VAL A CA 1
ATOM 1522 C C . VAL A 1 203 ? 21.533 -19.989 -14.449 1.00 36.97 203 VAL A C 1
ATOM 1524 O O . VAL A 1 203 ? 21.203 -20.530 -15.504 1.00 36.97 203 VAL A O 1
ATOM 1527 N N . THR A 1 204 ? 22.802 -19.670 -14.192 1.00 36.28 204 THR A N 1
ATOM 1528 C CA . THR A 1 204 ? 23.889 -20.215 -14.989 1.00 36.28 204 THR A CA 1
ATOM 1529 C C . THR A 1 204 ? 23.871 -21.695 -14.671 1.00 36.28 204 THR A C 1
ATOM 1531 O O . THR A 1 204 ? 24.360 -22.147 -13.638 1.00 36.28 204 THR A O 1
ATOM 1534 N N . THR A 1 205 ? 23.198 -22.465 -15.523 1.00 37.56 205 THR A N 1
ATOM 1535 C CA . THR A 1 205 ? 23.280 -23.914 -15.513 1.00 37.56 205 THR A CA 1
ATOM 1536 C C . THR A 1 205 ? 24.751 -24.238 -15.709 1.00 37.56 205 THR A C 1
ATOM 1538 O O . THR A 1 205 ? 25.263 -24.197 -16.829 1.00 37.56 205 THR A O 1
ATOM 1541 N N . SER A 1 206 ? 25.457 -24.480 -14.606 1.00 38.19 206 SER A N 1
ATOM 1542 C CA . SER A 1 206 ? 26.809 -25.006 -14.624 1.00 38.19 206 SER A CA 1
ATOM 1543 C C . SER A 1 206 ? 26.697 -26.387 -15.255 1.00 38.19 206 SER A C 1
ATOM 1545 O O . SER A 1 206 ? 26.247 -27.347 -14.627 1.00 38.19 206 SER A O 1
ATOM 1547 N N . SER A 1 207 ? 26.955 -26.438 -16.563 1.00 40.75 207 SER A N 1
ATOM 1548 C CA . SER A 1 207 ? 26.892 -27.643 -17.373 1.00 40.75 207 SER A CA 1
ATOM 1549 C C . SER A 1 207 ? 27.860 -28.657 -16.784 1.00 40.75 207 SER A C 1
ATOM 1551 O O . SER A 1 207 ? 29.076 -28.560 -16.944 1.00 40.75 207 SER A O 1
ATOM 1553 N N . SER A 1 208 ? 27.288 -29.632 -16.088 1.00 48.38 208 SER A N 1
ATOM 1554 C CA . SER A 1 208 ? 27.966 -30.808 -15.579 1.00 48.38 208 SER A CA 1
ATOM 1555 C C . SER A 1 208 ? 28.547 -31.590 -16.760 1.00 48.38 208 SER A C 1
ATOM 1557 O O . SER A 1 208 ? 27.828 -32.287 -17.470 1.00 48.38 208 SER A O 1
ATOM 1559 N N . GLN A 1 209 ? 29.854 -31.468 -16.994 1.00 40.50 209 GLN A N 1
ATOM 1560 C CA . GLN A 1 209 ? 30.605 -32.408 -17.825 1.00 40.50 209 GLN A CA 1
ATOM 1561 C C . GLN A 1 209 ? 31.610 -33.156 -16.948 1.00 40.50 209 GLN A C 1
ATOM 1563 O O . GLN A 1 209 ? 32.819 -32.962 -17.003 1.00 40.50 209 GLN A O 1
ATOM 1568 N N . ALA A 1 210 ? 31.080 -34.053 -16.118 1.00 44.94 210 ALA A N 1
ATOM 1569 C CA . ALA A 1 210 ? 31.838 -35.187 -15.617 1.00 44.94 210 ALA A CA 1
ATOM 1570 C C . ALA A 1 210 ? 31.718 -36.329 -16.638 1.00 44.94 210 ALA A C 1
ATOM 1572 O O . ALA A 1 210 ? 30.896 -37.229 -16.488 1.00 44.94 210 ALA A O 1
ATOM 1573 N N . VAL A 1 211 ? 32.524 -36.283 -17.702 1.00 43.00 211 VAL A N 1
ATOM 1574 C CA . VAL A 1 211 ? 32.761 -37.464 -18.542 1.00 43.00 211 VAL A CA 1
ATOM 1575 C C . VAL A 1 211 ? 33.885 -38.262 -17.887 1.00 43.00 211 VAL A C 1
ATOM 1577 O O . VAL A 1 211 ? 35.056 -37.900 -17.968 1.00 43.00 211 VAL A O 1
ATOM 1580 N N . ARG A 1 212 ? 33.510 -39.339 -17.194 1.00 41.56 212 ARG A N 1
ATOM 1581 C CA . ARG A 1 212 ? 34.388 -40.476 -16.905 1.00 41.56 212 ARG A CA 1
ATOM 1582 C C . ARG A 1 212 ? 33.805 -41.697 -17.600 1.00 41.56 212 ARG A C 1
ATOM 1584 O O . ARG A 1 212 ? 32.788 -42.206 -17.139 1.00 41.56 212 ARG A O 1
ATOM 1591 N N . THR A 1 213 ? 34.487 -42.165 -18.635 1.00 51.22 213 THR A N 1
ATOM 1592 C CA . THR A 1 213 ? 34.552 -43.575 -19.043 1.00 51.22 213 THR A CA 1
ATOM 1593 C C . THR A 1 213 ? 35.902 -43.807 -19.684 1.00 51.22 213 THR A C 1
ATOM 1595 O O . THR A 1 213 ? 36.221 -43.015 -20.600 1.00 51.22 213 THR A O 1
#

pLDDT: mean 70.62, std 14.84, range [36.28, 90.5]

Secondary structure (DSSP, 8-state):
-HHHHHHHHHHHHHHHHHHHHHHHHHHHHHHHHHHHHHHHHHHHHPPPPTTS-TT-HHHHHHHHHHHHHHHHHHHHHHHHHHT-HHHHTSTTHHHHHHHHHHHHHHHHHHHHHHHHHHHHHHTTTTS-HHHHHHHHHHHHHHHHHHHHHHHHHHSSS-EEPPPPPP----S---TTTHHHHHHHHHHHHHHHTPPPEE---------------

Radius of gyration: 23.45 Å; chains: 1; bounding box: 59×60×69 Å